Protein AF-A0AAD1ZUG8-F1 (afdb_monomer)

InterPro domains:
  IPR039495 TATA box-binding protein-associated factor RNA polymerase I subunit A [PF14929] (33-164)

Solvent-accessible surface area (backbone atoms only — not comparable to full-atom values): 11072 Å² total; per-residue (Å²): 140,79,89,88,79,77,84,58,63,71,70,71,56,61,85,60,54,57,92,67,45,83,63,89,73,70,90,50,73,74,62,37,56,57,46,50,57,49,50,66,59,49,78,36,70,66,46,56,50,50,53,50,50,30,53,49,39,48,69,36,100,72,55,39,69,80,34,47,63,59,43,41,36,52,26,65,67,67,77,29,57,68,57,33,53,51,51,53,63,56,39,49,78,78,56,80,47,64,65,59,37,52,52,51,32,53,51,35,43,71,76,68,39,76,91,32,73,72,40,53,52,31,33,50,56,34,37,77,77,38,76,80,47,60,67,42,54,54,49,52,52,54,40,55,75,70,49,73,96,79,78,86,51,66,67,59,49,51,52,45,60,66,64,62,76,65,84,86,76,94,74,83,89,82,89,80,83,80,81,132

Radius of gyration: 20.42 Å; Cα contacts (8 Å, |Δi|>4): 116; chains: 1; bounding box: 47×56×51 Å

Mean predicted aligned error: 12.82 Å

Foldseek 3Di:
DDDPDDPDQLVLLPPQDCVLAVDDRDPDPVVVVVVVVVLVVLPDVVLVVLLVVLVCCCVDPPRDCVSLSVNLNSCSSNVNLVVSLVSLVVCCVVPNDLVSLVSNLSSCCRNVNLQDPVNLVSLVVSCVVVVPPVVSVVSNVVNVVVDDPDDDPVVVVVVCVVVVVDDDDDDDDDDDDDDD

Sequence (180 aa):
MTSSSEKIWPYKATGLPPWLLPLHLPTSRETYEGLMNKHRKFHNDYYKIALKHLRVSLQSIAPVIEAFDPLIQMLLLGDRVNEALDELEKSFKISDTVLQLRMKAALLEHFSGINNLKLCTCFEDILKKDPTCSNSLARLVVMHQRDKPAHHSEIVFIYWELMDGNPLQRSSDVSFSVSL

Structure (mmCIF, N/CA/C/O backbone):
data_AF-A0AAD1ZUG8-F1
#
_entry.id   AF-A0AAD1ZUG8-F1
#
loop_
_atom_site.group_PDB
_atom_site.id
_atom_site.type_symbol
_atom_site.label_atom_id
_atom_site.label_alt_id
_atom_site.label_comp_id
_atom_site.label_asym_id
_atom_site.label_entity_id
_atom_site.label_seq_id
_atom_site.pdbx_PDB_ins_code
_atom_site.Cartn_x
_atom_site.Cartn_y
_atom_site.Cartn_z
_atom_site.occupancy
_atom_site.B_iso_or_equiv
_atom_site.auth_seq_id
_atom_site.auth_comp_id
_atom_site.auth_asym_id
_atom_site.auth_atom_id
_atom_site.pdbx_PDB_model_num
ATOM 1 N N . MET A 1 1 ? 24.029 -28.699 1.853 1.00 32.84 1 MET A N 1
ATOM 2 C CA . MET A 1 1 ? 23.804 -27.270 2.162 1.00 32.84 1 MET A CA 1
ATOM 3 C C . MET A 1 1 ? 23.714 -26.521 0.841 1.00 32.84 1 MET A C 1
ATOM 5 O O . MET A 1 1 ? 24.736 -26.149 0.286 1.00 32.84 1 MET A O 1
ATOM 9 N N . THR A 1 2 ? 22.518 -26.415 0.264 1.00 33.06 2 THR A N 1
ATOM 10 C CA . THR A 1 2 ? 22.293 -25.709 -1.006 1.00 33.06 2 THR A CA 1
ATOM 11 C C . THR A 1 2 ? 21.799 -24.301 -0.710 1.00 33.06 2 THR A C 1
ATOM 13 O O . THR A 1 2 ? 20.764 -24.126 -0.069 1.00 33.06 2 THR A O 1
ATOM 16 N N . SER A 1 3 ? 22.588 -23.324 -1.155 1.00 39.06 3 SER A N 1
ATOM 17 C CA . SER A 1 3 ? 22.304 -21.891 -1.134 1.00 39.06 3 SER A CA 1
ATOM 18 C C . SER A 1 3 ? 20.913 -21.606 -1.710 1.00 39.06 3 SER A C 1
ATOM 20 O O . SER A 1 3 ? 20.666 -21.849 -2.889 1.00 39.06 3 SER A O 1
ATOM 22 N N . SER A 1 4 ? 19.995 -21.150 -0.857 1.00 42.53 4 SER A N 1
ATOM 23 C CA . SER A 1 4 ? 18.615 -20.789 -1.205 1.00 42.53 4 SER A CA 1
ATOM 24 C C . SER A 1 4 ? 18.434 -19.288 -0.985 1.00 42.53 4 SER A C 1
ATOM 26 O O . SER A 1 4 ? 17.665 -18.845 -0.135 1.00 42.53 4 SER A O 1
ATOM 28 N N . SER A 1 5 ? 19.235 -18.490 -1.682 1.00 48.06 5 SER A N 1
ATOM 29 C CA . SER A 1 5 ? 19.136 -17.033 -1.661 1.00 48.06 5 SER A CA 1
ATOM 30 C C . SER A 1 5 ? 18.642 -16.539 -3.015 1.00 48.06 5 SER A C 1
ATOM 32 O O . SER A 1 5 ? 19.220 -16.875 -4.041 1.00 48.06 5 SER A O 1
ATOM 34 N N . GLU A 1 6 ? 17.594 -15.714 -2.954 1.00 48.09 6 GLU A N 1
ATOM 35 C CA . GLU A 1 6 ? 16.976 -14.939 -4.040 1.00 48.09 6 GLU A CA 1
ATOM 36 C C . GLU A 1 6 ? 15.902 -15.647 -4.877 1.00 48.09 6 GLU A C 1
ATOM 38 O O . GLU A 1 6 ? 16.074 -16.015 -6.036 1.00 48.09 6 GLU A O 1
ATOM 43 N N . LYS A 1 7 ? 14.690 -15.715 -4.307 1.00 44.22 7 LYS A N 1
ATOM 44 C CA . LYS A 1 7 ? 13.471 -15.721 -5.124 1.00 44.22 7 LYS A CA 1
ATOM 45 C C . LYS A 1 7 ? 13.383 -14.387 -5.870 1.00 44.22 7 LYS A C 1
ATOM 47 O O . LYS A 1 7 ? 13.223 -13.334 -5.250 1.00 44.22 7 LYS A O 1
ATOM 52 N N . ILE A 1 8 ? 13.525 -14.473 -7.188 1.00 56.59 8 ILE A N 1
ATOM 53 C CA . ILE A 1 8 ? 13.518 -13.364 -8.140 1.00 56.59 8 ILE A CA 1
ATOM 54 C C . ILE A 1 8 ? 12.093 -12.784 -8.247 1.00 56.59 8 ILE A C 1
ATOM 56 O O . ILE A 1 8 ? 11.093 -13.503 -8.220 1.00 56.59 8 ILE A O 1
ATOM 60 N N . TRP A 1 9 ? 12.042 -11.459 -8.324 1.00 53.69 9 TRP A N 1
ATOM 61 C CA . TRP A 1 9 ? 10.913 -10.536 -8.191 1.00 53.69 9 TRP A CA 1
ATOM 62 C C . TRP A 1 9 ? 9.504 -10.943 -8.675 1.00 53.69 9 TRP A C 1
ATOM 64 O O . TRP A 1 9 ? 8.566 -10.674 -7.922 1.00 53.69 9 TRP A O 1
ATOM 74 N N . PRO A 1 10 ? 9.250 -11.641 -9.803 1.00 57.06 10 PRO A N 1
ATOM 75 C CA . PRO A 1 10 ? 7.867 -11.979 -10.134 1.00 57.06 10 PRO A CA 1
ATOM 76 C C . PRO A 1 10 ? 7.275 -12.965 -9.123 1.00 57.06 10 PRO A C 1
ATOM 78 O O . PRO A 1 10 ? 6.089 -12.888 -8.831 1.00 57.06 10 PRO A O 1
ATOM 81 N N . TYR A 1 11 ? 8.100 -13.817 -8.503 1.00 57.06 11 TYR A N 1
ATOM 82 C CA . TYR A 1 11 ? 7.649 -14.758 -7.471 1.00 57.06 11 TYR A CA 1
ATOM 83 C C . TYR A 1 11 ? 7.271 -14.072 -6.154 1.00 57.06 11 TYR A C 1
ATOM 85 O O . TYR A 1 11 ? 6.536 -14.632 -5.343 1.00 57.06 11 TYR A O 1
ATOM 93 N N . LYS A 1 12 ? 7.808 -12.872 -5.903 1.00 63.97 12 LYS A N 1
ATOM 94 C CA . LYS A 1 12 ? 7.444 -12.095 -4.719 1.00 63.97 12 LYS A CA 1
ATOM 95 C C . LYS A 1 12 ? 6.190 -11.260 -4.945 1.00 63.97 12 LYS A C 1
ATOM 97 O O . LYS A 1 12 ? 5.512 -10.990 -3.974 1.00 63.97 12 LYS A O 1
ATOM 102 N N . ALA A 1 13 ? 5.861 -10.873 -6.177 1.00 64.56 13 ALA A N 1
ATOM 103 C CA . ALA A 1 13 ? 4.647 -10.107 -6.473 1.00 64.56 13 ALA A CA 1
ATOM 104 C C . ALA A 1 13 ? 3.413 -10.995 -6.748 1.00 64.56 13 ALA A C 1
ATOM 106 O O . ALA A 1 13 ? 2.279 -10.535 -6.614 1.00 64.56 13 ALA A O 1
ATOM 107 N N . THR A 1 14 ? 3.599 -12.276 -7.099 1.00 67.19 14 THR A N 1
ATOM 108 C CA . THR A 1 14 ? 2.493 -13.243 -7.245 1.00 67.19 14 THR A CA 1
ATOM 109 C C . THR A 1 14 ? 1.720 -13.393 -5.939 1.00 67.19 14 THR A C 1
ATOM 111 O O . THR A 1 14 ? 2.313 -13.771 -4.933 1.00 67.19 14 THR A O 1
ATOM 114 N N . GLY A 1 15 ? 0.406 -13.148 -5.968 1.00 74.12 15 GLY A N 1
ATOM 115 C CA . GLY A 1 15 ? -0.477 -13.235 -4.797 1.00 74.12 15 GLY A CA 1
ATOM 116 C C . GLY A 1 15 ? -0.941 -11.882 -4.253 1.00 74.12 15 GLY A C 1
ATOM 117 O O . GLY A 1 15 ? -1.864 -11.856 -3.442 1.00 74.12 15 GLY A O 1
ATOM 118 N N . LEU A 1 16 ? -0.380 -10.769 -4.743 1.00 83.12 16 LEU A N 1
ATOM 119 C CA . LEU A 1 16 ? -0.954 -9.449 -4.486 1.00 83.12 16 LEU A CA 1
ATOM 120 C C . LEU A 1 16 ? -2.367 -9.353 -5.081 1.00 83.12 16 LEU A C 1
ATOM 122 O O . LEU A 1 16 ? -2.627 -9.905 -6.156 1.00 83.12 16 LEU A O 1
ATOM 126 N N . PRO A 1 17 ? -3.291 -8.652 -4.408 1.00 83.81 17 PRO A N 1
ATOM 127 C CA . PRO A 1 17 ? -4.655 -8.552 -4.887 1.00 83.81 17 PRO A CA 1
ATOM 128 C C . PRO A 1 17 ? -4.730 -7.730 -6.190 1.00 83.81 17 PRO A C 1
ATOM 130 O O . PRO A 1 17 ? -4.020 -6.729 -6.322 1.00 83.81 17 PRO A O 1
ATOM 133 N N . PRO A 1 18 ? -5.632 -8.077 -7.132 1.00 82.56 18 PRO A N 1
ATOM 134 C CA . PRO A 1 18 ? -5.710 -7.413 -8.439 1.00 82.56 18 PRO A CA 1
ATOM 135 C C . PRO A 1 18 ? -5.999 -5.909 -8.382 1.00 82.56 18 PRO A C 1
ATOM 137 O O . PRO A 1 18 ? -5.618 -5.176 -9.287 1.00 82.56 18 PRO A O 1
ATOM 140 N N . TRP A 1 19 ? -6.659 -5.436 -7.321 1.00 85.44 19 TRP A N 1
ATOM 141 C CA . TRP A 1 19 ? -6.922 -4.008 -7.124 1.00 85.44 19 TRP A CA 1
ATOM 142 C C . TRP A 1 19 ? -5.660 -3.213 -6.750 1.00 85.44 19 TRP A C 1
ATOM 144 O O . TRP A 1 19 ? -5.616 -2.008 -6.971 1.00 85.44 19 TRP A O 1
ATOM 154 N N . LEU A 1 20 ? -4.633 -3.874 -6.202 1.00 86.88 20 LEU A N 1
ATOM 155 C CA . LEU A 1 20 ? -3.361 -3.251 -5.831 1.00 86.88 20 LEU A CA 1
ATOM 156 C C . LEU A 1 20 ? -2.351 -3.318 -6.974 1.00 86.88 20 LEU A C 1
ATOM 158 O O . LEU A 1 20 ? -1.649 -2.346 -7.233 1.00 86.88 20 LEU A O 1
ATOM 162 N N . LEU A 1 21 ? -2.285 -4.455 -7.664 1.00 84.00 21 LEU A N 1
ATOM 163 C CA . LEU A 1 21 ? -1.425 -4.641 -8.824 1.00 84.00 21 LEU A CA 1
ATOM 164 C C . LEU A 1 21 ? -2.233 -5.346 -9.925 1.00 84.00 21 LEU A C 1
ATOM 166 O O . LEU A 1 21 ? -2.337 -6.574 -9.904 1.00 84.00 21 LEU A O 1
ATOM 170 N N . PRO A 1 22 ? -2.811 -4.602 -10.888 1.00 70.81 22 PRO A N 1
ATOM 171 C CA . PRO A 1 22 ? -3.715 -5.142 -11.907 1.00 70.81 22 PRO A CA 1
ATOM 172 C C . PRO A 1 22 ? -2.948 -5.854 -13.033 1.00 70.81 22 PRO A C 1
ATOM 174 O O . PRO A 1 22 ? -3.129 -5.579 -14.217 1.00 70.81 22 PRO A O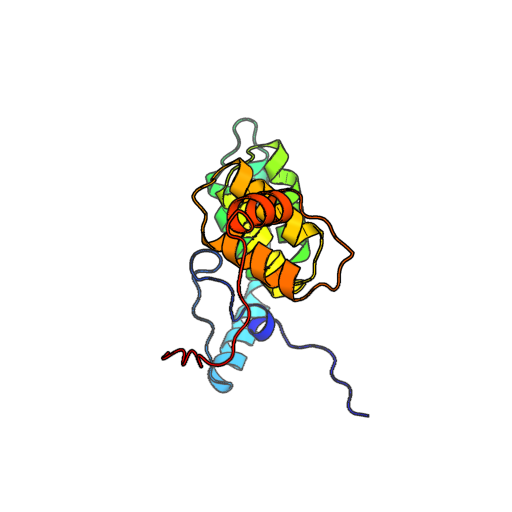 1
ATOM 177 N N . LEU A 1 23 ? -2.039 -6.758 -12.671 1.00 70.06 23 LEU A N 1
ATOM 178 C CA . LEU A 1 23 ? -1.224 -7.523 -13.602 1.00 70.06 23 LEU A CA 1
ATOM 179 C C . LEU A 1 23 ? -1.340 -9.008 -13.292 1.00 70.06 23 LEU A C 1
ATOM 181 O O . LEU A 1 23 ? -0.966 -9.479 -12.219 1.00 70.06 23 LEU A O 1
ATOM 185 N N . HIS A 1 24 ? -1.807 -9.764 -14.282 1.00 64.31 24 HIS A N 1
ATOM 186 C CA . HIS A 1 24 ? -1.741 -11.216 -14.246 1.00 64.31 24 HIS A CA 1
ATOM 187 C C . HIS A 1 24 ? -0.307 -11.651 -14.542 1.00 64.31 24 HIS A C 1
ATOM 189 O O . HIS A 1 24 ? 0.137 -11.668 -15.691 1.00 64.31 24 HIS A O 1
ATOM 195 N N . LEU A 1 25 ? 0.436 -11.971 -13.484 1.00 63.72 25 LEU A N 1
ATOM 196 C CA . LEU A 1 25 ? 1.781 -12.511 -13.623 1.00 63.72 25 LEU A CA 1
ATOM 197 C C . LEU A 1 25 ? 1.697 -13.943 -14.188 1.00 63.72 25 LEU A C 1
ATOM 199 O O . LEU A 1 25 ? 0.932 -14.760 -13.669 1.00 63.72 25 LEU A O 1
ATOM 203 N N . PRO A 1 26 ? 2.447 -14.263 -15.258 1.00 60.62 26 PRO A N 1
ATOM 204 C CA . PRO A 1 26 ? 2.391 -15.570 -15.896 1.00 60.62 26 PRO A CA 1
ATOM 205 C C . PRO A 1 26 ? 2.872 -16.680 -14.956 1.00 60.62 26 PRO A C 1
ATOM 207 O O . PRO A 1 26 ? 3.920 -16.569 -14.324 1.00 60.62 26 PRO A O 1
ATOM 210 N N . THR A 1 27 ? 2.119 -17.779 -14.911 1.00 59.00 27 THR A N 1
ATOM 211 C CA . THR A 1 27 ? 2.392 -18.941 -14.046 1.00 59.00 27 THR A CA 1
ATOM 212 C C . THR A 1 27 ? 3.423 -19.911 -14.651 1.00 59.00 27 THR A C 1
ATOM 214 O O . THR A 1 27 ? 4.029 -20.700 -13.933 1.00 59.00 27 THR A O 1
ATOM 217 N N . SER A 1 28 ? 3.655 -19.861 -15.970 1.00 64.31 28 SER A N 1
ATOM 218 C CA . SER A 1 28 ? 4.577 -20.756 -16.691 1.00 64.31 28 SER A CA 1
ATOM 219 C C . SER A 1 28 ? 6.013 -20.214 -16.766 1.00 64.31 28 SER A C 1
ATOM 221 O O . SER A 1 28 ? 6.215 -19.037 -17.076 1.00 64.31 28 SER A O 1
ATOM 223 N N . ARG A 1 29 ? 7.011 -21.095 -16.618 1.00 58.53 29 ARG A N 1
ATOM 224 C CA . ARG A 1 29 ? 8.451 -20.763 -16.582 1.00 58.53 29 ARG A CA 1
ATOM 225 C C . ARG A 1 29 ? 9.022 -20.134 -17.868 1.00 58.53 29 ARG A C 1
ATOM 227 O O . ARG A 1 29 ? 9.898 -19.285 -17.781 1.00 58.53 29 ARG A O 1
ATOM 234 N N . GLU A 1 30 ? 8.535 -20.502 -19.048 1.00 57.91 30 GLU A N 1
ATOM 235 C CA . GLU A 1 30 ? 9.056 -19.978 -20.328 1.00 57.91 30 GLU A CA 1
ATOM 236 C C . GLU A 1 30 ? 8.579 -18.537 -20.594 1.00 57.91 30 GLU A C 1
ATOM 238 O O . GLU A 1 30 ? 9.363 -1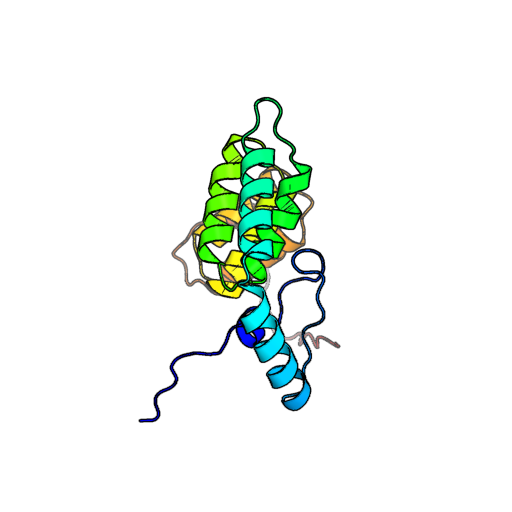7.654 -20.942 1.00 57.91 30 GLU A O 1
ATOM 243 N N . THR A 1 31 ? 7.310 -18.244 -20.296 1.00 61.25 31 THR A N 1
ATOM 244 C CA . THR A 1 31 ? 6.748 -16.879 -20.310 1.00 61.25 31 THR A CA 1
ATOM 245 C C . THR A 1 31 ? 7.408 -15.970 -19.260 1.00 61.25 31 THR A C 1
ATOM 247 O O . THR A 1 31 ? 7.477 -14.749 -19.430 1.00 61.25 31 THR A O 1
ATOM 250 N N . TYR A 1 32 ? 7.942 -16.560 -18.188 1.00 61.41 32 TYR A N 1
ATOM 251 C CA . TYR A 1 32 ? 8.618 -15.860 -17.099 1.00 61.41 32 TYR A CA 1
ATOM 252 C C . TYR A 1 32 ? 9.981 -15.283 -17.507 1.00 61.41 32 TYR A C 1
ATOM 254 O O . TYR A 1 32 ? 10.262 -14.139 -17.165 1.00 61.41 32 TYR A O 1
ATOM 262 N N . GLU A 1 33 ? 10.815 -15.989 -18.280 1.00 59.78 33 GLU A N 1
ATOM 263 C CA . GLU A 1 33 ? 12.096 -15.430 -18.757 1.00 59.78 33 GLU A CA 1
ATOM 264 C C . GLU A 1 33 ? 11.882 -14.223 -19.686 1.00 59.78 33 GLU A C 1
ATOM 266 O O . GLU A 1 33 ? 12.583 -13.210 -19.587 1.00 59.78 33 GLU A O 1
ATOM 271 N N . GLY A 1 34 ? 10.839 -14.273 -20.523 1.00 65.00 34 GLY A N 1
ATOM 272 C CA . GLY A 1 34 ? 10.397 -13.140 -21.338 1.00 65.00 34 GLY A CA 1
ATOM 273 C C . GLY A 1 34 ? 9.906 -11.953 -20.500 1.00 65.00 34 GLY A C 1
ATOM 274 O O . GLY A 1 34 ? 10.239 -10.804 -20.804 1.00 65.00 34 GLY A O 1
ATOM 275 N N . LEU A 1 35 ? 9.164 -12.213 -19.417 1.00 64.19 35 LEU A N 1
ATOM 276 C CA . LEU A 1 35 ? 8.747 -11.192 -18.452 1.00 64.19 35 LEU A CA 1
ATOM 277 C C . LEU A 1 35 ? 9.949 -10.602 -17.706 1.00 64.19 35 LEU A C 1
ATOM 279 O O . LEU A 1 35 ? 10.028 -9.389 -17.568 1.00 64.19 35 LEU A O 1
ATOM 283 N N . MET A 1 36 ? 10.912 -11.422 -17.289 1.00 60.22 36 MET A N 1
ATOM 284 C CA . MET A 1 36 ? 12.134 -10.984 -16.612 1.00 60.22 36 MET A CA 1
ATOM 285 C C . MET A 1 36 ? 13.007 -10.103 -17.506 1.00 60.22 36 MET A C 1
ATOM 287 O O . MET A 1 36 ? 13.518 -9.080 -17.052 1.00 60.22 36 MET A O 1
ATOM 291 N N . ASN A 1 37 ? 13.128 -10.437 -18.793 1.00 62.47 37 ASN A N 1
ATOM 292 C CA . ASN A 1 37 ? 13.803 -9.579 -19.766 1.00 62.47 37 ASN A CA 1
ATOM 293 C C . ASN A 1 37 ? 13.057 -8.252 -19.985 1.00 62.47 37 ASN A C 1
ATOM 295 O O . ASN A 1 37 ? 13.697 -7.208 -20.129 1.00 62.47 37 ASN A O 1
ATOM 299 N N . LYS A 1 38 ? 11.717 -8.256 -19.971 1.00 65.25 38 LYS A N 1
ATOM 300 C CA . LYS A 1 38 ? 10.903 -7.026 -19.994 1.00 65.25 38 LYS A CA 1
ATOM 301 C C . LYS A 1 38 ? 11.034 -6.224 -18.694 1.00 65.25 38 LYS A C 1
ATOM 303 O O . LYS A 1 38 ? 11.171 -5.010 -18.763 1.00 65.25 38 LYS A O 1
ATOM 308 N N . HIS A 1 39 ? 11.088 -6.884 -17.540 1.00 64.12 39 HIS A N 1
ATOM 309 C CA . HIS A 1 39 ? 11.302 -6.278 -16.227 1.00 64.12 39 HIS A CA 1
ATOM 310 C C . HIS A 1 39 ? 12.688 -5.625 -16.128 1.00 64.12 39 HIS A C 1
ATOM 312 O O . HIS A 1 39 ? 12.827 -4.492 -15.684 1.00 64.12 39 HIS A O 1
ATOM 318 N N . ARG A 1 40 ? 13.734 -6.270 -16.652 1.00 62.84 40 ARG A N 1
ATOM 319 C CA . ARG A 1 40 ? 15.074 -5.668 -16.732 1.00 62.84 40 ARG A CA 1
ATOM 320 C C . ARG A 1 40 ? 15.086 -4.394 -17.584 1.00 62.84 40 ARG A C 1
ATOM 322 O O . ARG A 1 40 ? 15.786 -3.445 -17.251 1.00 62.84 40 ARG A O 1
ATOM 329 N N . LYS A 1 41 ? 14.276 -4.356 -18.648 1.00 65.31 41 LYS A N 1
ATOM 330 C CA . LYS A 1 41 ? 14.033 -3.157 -19.473 1.00 65.31 41 LYS A CA 1
ATOM 331 C C . LYS A 1 41 ? 13.088 -2.145 -18.817 1.00 65.31 41 LYS A C 1
ATOM 333 O O . LYS A 1 41 ? 13.033 -1.007 -19.280 1.00 65.31 41 LYS A O 1
ATOM 338 N N . PHE A 1 42 ? 12.351 -2.538 -17.778 1.00 67.75 42 PHE A N 1
ATOM 339 C CA . PHE A 1 42 ? 11.415 -1.679 -17.053 1.00 67.75 42 PHE A CA 1
ATOM 340 C C . PHE A 1 42 ? 12.161 -0.596 -16.275 1.00 67.75 42 PHE A C 1
ATOM 342 O O . PHE A 1 42 ? 11.709 0.535 -16.242 1.00 67.75 42 PHE A O 1
ATOM 349 N N . HIS A 1 43 ? 13.371 -0.871 -15.781 1.00 72.75 43 HIS A N 1
ATOM 350 C CA . HIS A 1 43 ? 14.249 0.117 -15.135 1.00 72.75 43 HIS A CA 1
ATOM 351 C C . HIS A 1 43 ? 14.940 1.101 -16.099 1.00 72.75 43 HIS A C 1
ATOM 353 O O . HIS A 1 43 ? 16.078 1.520 -15.873 1.00 72.75 43 HIS A O 1
ATOM 359 N N . ASN A 1 44 ? 14.269 1.470 -17.185 1.00 81.88 44 ASN A N 1
ATOM 360 C CA . ASN A 1 44 ? 14.763 2.463 -18.129 1.00 81.88 44 ASN A CA 1
ATOM 361 C C . ASN A 1 44 ? 14.555 3.898 -17.607 1.00 81.88 44 ASN A C 1
ATOM 363 O O . ASN A 1 44 ? 14.009 4.131 -16.524 1.00 81.88 44 ASN A O 1
ATOM 367 N N . ASP A 1 45 ? 15.002 4.881 -18.385 1.00 87.31 45 ASP A N 1
ATOM 368 C CA . ASP A 1 45 ? 14.881 6.283 -17.989 1.00 87.31 45 ASP A CA 1
ATOM 369 C C . ASP A 1 45 ? 13.427 6.769 -17.963 1.00 87.31 45 ASP A C 1
ATOM 371 O O . ASP A 1 45 ? 13.091 7.582 -17.106 1.00 87.31 45 ASP A O 1
ATOM 375 N N . TYR A 1 46 ? 12.530 6.205 -18.782 1.00 86.38 46 TYR A N 1
ATOM 376 C CA . TYR A 1 46 ? 11.097 6.519 -18.723 1.00 86.38 46 TYR A CA 1
ATOM 377 C C . TYR A 1 46 ? 10.475 6.130 -17.381 1.00 86.38 46 TYR A C 1
ATOM 379 O O . TYR A 1 46 ? 9.720 6.913 -16.815 1.00 86.38 46 TYR A O 1
ATOM 387 N N . TYR A 1 47 ? 10.834 4.971 -16.826 1.00 89.19 47 TYR A N 1
ATOM 388 C CA . TYR A 1 47 ? 10.391 4.562 -15.491 1.00 89.19 47 TYR A CA 1
ATOM 389 C C . TYR A 1 47 ? 10.852 5.540 -14.407 1.00 89.19 47 TYR A C 1
ATOM 391 O O . TYR A 1 47 ? 10.058 5.971 -13.570 1.00 89.19 47 TYR A O 1
ATOM 399 N N . LYS A 1 48 ? 12.127 5.947 -14.443 1.00 90.88 48 LYS A N 1
ATOM 400 C CA . LYS A 1 48 ? 12.670 6.922 -13.484 1.00 90.88 48 LYS A CA 1
ATOM 401 C C . LYS A 1 48 ? 11.971 8.278 -13.610 1.00 90.88 48 LYS A C 1
ATOM 403 O O . LYS A 1 48 ? 11.654 8.900 -12.598 1.00 90.88 48 LYS A O 1
ATOM 408 N N . ILE A 1 49 ? 11.720 8.721 -14.843 1.00 92.56 49 ILE A N 1
ATOM 409 C CA . ILE A 1 49 ? 11.010 9.965 -15.150 1.00 92.56 49 ILE A CA 1
ATOM 410 C C . ILE A 1 49 ? 9.569 9.895 -14.632 1.00 92.56 49 ILE A C 1
ATOM 412 O O . ILE A 1 49 ? 9.134 10.813 -13.941 1.00 92.56 49 ILE A O 1
ATOM 416 N N . ALA A 1 50 ? 8.854 8.797 -14.876 1.00 92.62 50 ALA A N 1
ATOM 417 C CA . ALA A 1 50 ? 7.492 8.604 -14.389 1.00 92.62 50 ALA A CA 1
ATOM 418 C C . ALA A 1 50 ? 7.420 8.623 -12.853 1.00 92.62 50 ALA A C 1
ATOM 420 O O . ALA A 1 50 ? 6.621 9.377 -12.302 1.00 92.62 50 ALA A O 1
ATOM 421 N N . LEU A 1 51 ? 8.309 7.905 -12.149 1.00 93.75 51 LEU A N 1
ATOM 422 C CA . LEU A 1 51 ? 8.389 7.981 -10.682 1.00 93.75 51 LEU A CA 1
ATOM 423 C C . LEU A 1 51 ? 8.622 9.413 -10.189 1.00 93.75 51 LEU A C 1
ATOM 425 O O . LEU A 1 51 ? 8.006 9.844 -9.215 1.00 93.75 51 LEU A O 1
ATOM 429 N N . LYS A 1 52 ? 9.514 10.157 -10.855 1.00 94.69 52 LYS A N 1
ATOM 430 C CA . LYS A 1 52 ? 9.794 11.556 -10.515 1.00 94.69 52 LYS A CA 1
ATOM 431 C C . LYS A 1 52 ? 8.545 12.420 -10.680 1.00 94.69 52 LYS A C 1
ATOM 433 O O . LYS A 1 52 ? 8.231 13.181 -9.771 1.00 94.69 52 LYS A O 1
ATOM 438 N N . HIS A 1 53 ? 7.841 12.303 -11.804 1.00 94.56 53 HIS A N 1
ATOM 439 C CA . HIS A 1 53 ? 6.632 13.087 -12.048 1.00 94.56 53 HIS A CA 1
ATOM 440 C C . HIS A 1 53 ? 5.528 12.763 -11.043 1.00 94.56 53 HIS A C 1
ATOM 442 O O . HIS A 1 53 ? 4.980 13.691 -10.462 1.00 94.56 53 HIS A O 1
ATOM 448 N N . LEU A 1 54 ? 5.273 11.484 -10.758 1.00 94.44 54 LEU A N 1
ATOM 449 C CA . LEU A 1 54 ? 4.257 11.070 -9.784 1.00 94.44 54 LEU A CA 1
ATOM 450 C C . LEU A 1 54 ? 4.546 11.618 -8.378 1.00 94.44 54 LEU A C 1
ATOM 452 O O . LEU A 1 54 ? 3.655 12.163 -7.731 1.00 94.44 54 LEU A O 1
ATOM 456 N N . ARG A 1 55 ? 5.806 11.558 -7.927 1.00 93.00 55 ARG A N 1
ATOM 457 C CA . ARG A 1 55 ? 6.219 12.146 -6.640 1.00 93.00 55 ARG A CA 1
ATOM 458 C C . ARG A 1 55 ? 6.027 13.661 -6.607 1.00 93.00 55 ARG A C 1
ATOM 460 O O . ARG A 1 55 ? 5.503 14.182 -5.628 1.00 93.00 55 ARG A O 1
ATOM 467 N N . VAL A 1 56 ? 6.421 14.363 -7.671 1.00 92.25 56 VAL A N 1
ATOM 468 C CA . VAL A 1 56 ? 6.236 15.821 -7.775 1.00 92.25 56 VAL A CA 1
ATOM 469 C C . VAL A 1 56 ? 4.750 16.188 -7.762 1.00 92.25 56 VAL A C 1
ATOM 471 O O . VAL A 1 56 ? 4.382 17.149 -7.096 1.00 92.25 56 VAL A O 1
ATOM 474 N N . SER A 1 57 ? 3.897 15.412 -8.432 1.00 91.25 57 SER A N 1
ATOM 475 C CA . SER A 1 57 ? 2.442 15.608 -8.434 1.00 91.25 57 SER A CA 1
ATOM 476 C C . SER A 1 57 ? 1.799 15.395 -7.060 1.00 91.25 57 SER A C 1
ATOM 478 O O . SER A 1 57 ? 0.835 16.075 -6.729 1.00 91.25 57 SER A O 1
ATOM 480 N N . LEU A 1 58 ? 2.327 14.491 -6.233 1.00 87.94 58 LEU A N 1
ATOM 481 C CA . LEU A 1 58 ? 1.847 14.313 -4.856 1.00 87.94 58 LEU A CA 1
ATOM 482 C C . LEU A 1 58 ? 2.319 15.424 -3.912 1.00 87.94 58 LEU A C 1
ATOM 484 O O . LEU A 1 58 ? 1.658 15.712 -2.921 1.00 87.94 58 LEU A O 1
ATOM 488 N N . GLN A 1 59 ? 3.470 16.031 -4.200 1.00 85.81 59 GLN A N 1
ATOM 489 C CA . GLN A 1 59 ? 4.102 17.053 -3.360 1.00 85.81 59 GLN A CA 1
ATOM 490 C C . GLN A 1 59 ? 3.823 18.488 -3.830 1.00 85.81 59 GLN A C 1
ATOM 492 O O . GLN A 1 59 ? 4.365 19.437 -3.261 1.00 85.81 59 GLN A O 1
ATOM 497 N N . SER A 1 60 ? 3.017 18.674 -4.876 1.00 86.88 60 SER A N 1
ATOM 498 C CA . SER A 1 60 ? 2.667 20.001 -5.375 1.00 86.88 60 SER A CA 1
ATOM 499 C C . SER A 1 60 ? 1.804 20.781 -4.383 1.00 86.88 60 SER A C 1
ATOM 501 O O . SER A 1 60 ? 1.156 20.214 -3.509 1.00 86.88 60 SER A O 1
ATOM 503 N N . ILE A 1 61 ? 1.764 22.109 -4.557 1.00 82.88 61 ILE A N 1
ATOM 504 C CA . ILE A 1 61 ? 0.983 23.040 -3.717 1.00 82.88 61 ILE A CA 1
ATOM 505 C C . ILE A 1 61 ? -0.494 22.621 -3.627 1.00 82.88 61 ILE A C 1
ATOM 507 O O . ILE A 1 61 ? -1.102 22.734 -2.568 1.00 82.88 61 ILE A O 1
ATOM 511 N N . ALA A 1 62 ? -1.046 22.103 -4.726 1.00 84.25 62 ALA A N 1
ATOM 512 C CA . ALA A 1 62 ? -2.283 21.334 -4.733 1.00 84.25 62 ALA A CA 1
ATOM 513 C C . ALA A 1 62 ? -1.920 19.860 -4.994 1.00 84.25 62 ALA A C 1
ATOM 515 O O . ALA A 1 62 ? -1.599 19.533 -6.142 1.00 84.25 62 ALA A O 1
ATOM 516 N N . PRO A 1 63 ? -1.878 18.995 -3.964 1.00 82.31 63 PRO A N 1
ATOM 517 C CA . PRO A 1 63 ? -1.539 17.584 -4.129 1.00 82.31 63 PRO A CA 1
ATOM 518 C C . PRO A 1 63 ? -2.530 16.865 -5.045 1.00 82.31 63 PRO A C 1
ATOM 520 O O . PRO A 1 63 ? -3.738 16.911 -4.815 1.00 82.31 63 PRO A O 1
ATOM 523 N N . VAL A 1 64 ? -2.020 16.168 -6.058 1.00 87.88 64 VAL A N 1
ATOM 524 C CA . VAL A 1 64 ? -2.824 15.310 -6.939 1.00 87.88 64 VAL A CA 1
ATOM 525 C C . VAL A 1 64 ? -2.842 13.905 -6.348 1.00 87.88 64 VAL A C 1
ATOM 527 O O . VAL A 1 64 ? -1.924 13.116 -6.577 1.00 87.88 64 VAL A O 1
ATOM 530 N N . ILE A 1 65 ? -3.863 13.594 -5.550 1.00 84.75 65 ILE A N 1
ATOM 531 C CA . ILE A 1 65 ? -3.967 12.317 -4.823 1.00 84.75 65 ILE A CA 1
ATOM 532 C C . ILE A 1 65 ? -4.093 11.130 -5.788 1.00 84.75 65 ILE A C 1
ATOM 534 O O . ILE A 1 65 ? -3.621 10.038 -5.490 1.00 84.75 65 ILE A O 1
ATOM 538 N N . GLU A 1 66 ? -4.626 11.345 -6.988 1.00 88.12 66 GLU A N 1
ATOM 539 C CA . GLU A 1 66 ? -4.747 10.347 -8.054 1.00 88.12 66 GLU A CA 1
ATOM 540 C C . GLU A 1 66 ? -3.386 9.841 -8.558 1.00 88.12 66 GLU A C 1
ATOM 542 O O . GLU A 1 66 ? -3.305 8.765 -9.146 1.00 88.12 66 GLU A O 1
ATOM 547 N N . ALA A 1 67 ? -2.295 10.579 -8.312 1.00 90.75 67 ALA A N 1
ATOM 548 C CA . ALA A 1 67 ? -0.940 10.120 -8.617 1.00 90.75 67 ALA A CA 1
ATOM 549 C C . ALA A 1 67 ? -0.434 9.051 -7.629 1.00 90.75 67 ALA A C 1
ATOM 551 O O . ALA A 1 67 ? 0.608 8.437 -7.872 1.00 90.75 67 ALA A O 1
ATOM 552 N N . PHE A 1 68 ? -1.160 8.806 -6.535 1.00 89.12 68 PHE A N 1
ATOM 553 C CA . PHE A 1 68 ? -0.749 7.894 -5.478 1.00 89.12 68 PHE A CA 1
ATOM 554 C C . PHE A 1 68 ? -0.786 6.428 -5.913 1.00 89.12 68 PHE A C 1
ATOM 556 O O . PHE A 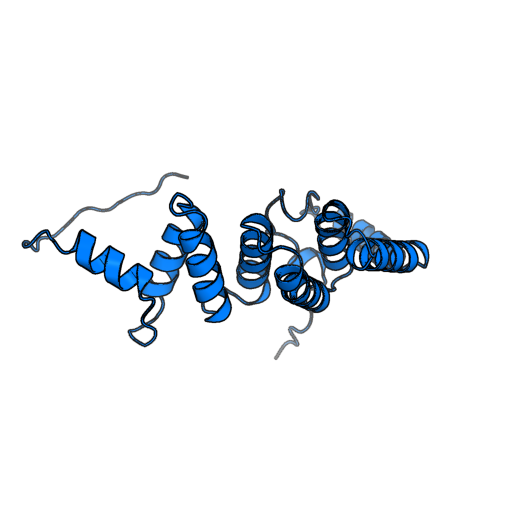1 68 ? 0.242 5.751 -5.863 1.00 89.12 68 PHE A O 1
ATOM 563 N N . ASP A 1 69 ? -1.931 5.946 -6.403 1.00 88.81 69 ASP A N 1
ATOM 564 C CA . ASP A 1 69 ? -2.068 4.542 -6.809 1.00 88.81 69 ASP A CA 1
ATOM 565 C C . ASP A 1 69 ? -1.068 4.166 -7.921 1.00 88.81 69 ASP A C 1
ATOM 567 O O . ASP A 1 69 ? -0.369 3.157 -7.770 1.00 88.81 69 ASP A O 1
ATOM 571 N N . PRO A 1 70 ? -0.884 4.981 -8.987 1.00 91.31 70 PRO A N 1
ATOM 572 C CA . PRO A 1 70 ? 0.137 4.719 -9.996 1.00 91.31 70 PRO A CA 1
ATOM 573 C C . PRO A 1 70 ? 1.561 4.732 -9.434 1.00 91.31 70 PRO A C 1
ATOM 575 O O . PRO A 1 70 ? 2.398 3.961 -9.902 1.00 91.31 70 PRO A O 1
ATOM 578 N N . LEU A 1 71 ? 1.866 5.572 -8.434 1.00 92.88 71 LEU A N 1
ATOM 579 C CA . LEU A 1 71 ? 3.186 5.591 -7.796 1.00 92.88 71 LEU A CA 1
ATOM 580 C C . LEU A 1 71 ? 3.462 4.275 -7.071 1.00 92.88 71 LEU A C 1
ATOM 582 O O . LEU A 1 71 ? 4.516 3.671 -7.282 1.00 92.88 71 LEU A O 1
ATOM 586 N N . ILE A 1 72 ? 2.516 3.814 -6.254 1.00 92.12 72 ILE A N 1
ATOM 587 C CA . ILE A 1 72 ? 2.644 2.543 -5.539 1.00 92.12 72 ILE A CA 1
ATOM 588 C C . ILE A 1 72 ? 2.765 1.390 -6.539 1.00 92.12 72 ILE A C 1
ATOM 590 O O . ILE A 1 72 ? 3.706 0.606 -6.445 1.00 92.12 72 ILE A O 1
ATOM 594 N N . GLN A 1 73 ? 1.906 1.333 -7.559 1.00 89.69 73 GLN A N 1
ATOM 595 C CA . GLN A 1 73 ? 1.967 0.307 -8.607 1.00 89.69 73 GLN A CA 1
ATOM 596 C C . GLN A 1 73 ? 3.305 0.297 -9.353 1.00 89.69 73 GLN A C 1
ATOM 598 O O . GLN A 1 73 ? 3.874 -0.766 -9.583 1.00 89.69 73 GLN A O 1
ATOM 603 N N . MET A 1 74 ? 3.845 1.467 -9.698 1.00 89.50 74 MET A N 1
ATOM 604 C CA . MET A 1 74 ? 5.155 1.600 -10.338 1.00 89.50 74 MET A CA 1
ATOM 605 C C . MET A 1 74 ? 6.289 1.068 -9.452 1.00 89.50 74 MET A C 1
ATOM 607 O O . MET A 1 74 ? 7.156 0.335 -9.930 1.00 89.50 74 MET A O 1
ATOM 611 N N . LEU A 1 75 ? 6.290 1.401 -8.160 1.00 90.88 75 LEU A N 1
ATOM 612 C CA . LEU A 1 75 ? 7.291 0.907 -7.208 1.00 90.88 75 LEU A CA 1
ATOM 613 C C . LEU A 1 75 ? 7.184 -0.616 -7.031 1.00 90.88 75 LEU A C 1
ATOM 615 O O . LEU A 1 75 ? 8.200 -1.315 -7.047 1.00 90.88 75 LEU A O 1
ATOM 619 N N . LEU A 1 76 ? 5.953 -1.131 -6.967 1.00 87.75 76 LEU A N 1
ATOM 620 C CA . LEU A 1 76 ? 5.626 -2.559 -6.969 1.00 87.75 76 LEU A CA 1
ATOM 621 C C . LEU A 1 76 ? 5.811 -3.242 -8.320 1.00 87.75 76 LEU A C 1
ATOM 623 O O . LEU A 1 76 ? 5.618 -4.449 -8.403 1.00 87.75 76 LEU A O 1
ATOM 627 N N . LEU A 1 77 ? 6.186 -2.522 -9.372 1.00 82.81 77 LEU A N 1
ATOM 628 C CA . LEU A 1 77 ? 6.636 -3.111 -10.628 1.00 82.81 77 LEU A CA 1
ATOM 629 C C . LEU A 1 77 ? 8.156 -3.178 -10.718 1.00 82.81 77 LEU A C 1
ATOM 631 O O . LEU A 1 77 ? 8.658 -4.033 -11.436 1.00 82.81 77 LEU A O 1
ATOM 635 N N . GLY A 1 78 ? 8.877 -2.331 -9.979 1.00 82.62 78 GLY A N 1
ATOM 636 C CA . GLY A 1 78 ? 10.339 -2.235 -9.996 1.00 82.62 78 GLY A CA 1
ATOM 637 C C . GLY A 1 78 ? 11.073 -2.864 -8.803 1.00 82.62 78 GLY A C 1
ATOM 638 O O . GLY A 1 78 ? 12.188 -2.449 -8.505 1.00 82.62 78 GLY A O 1
ATOM 639 N N . ASP A 1 79 ? 10.464 -3.798 -8.081 1.00 82.12 79 ASP A N 1
ATOM 640 C CA . ASP A 1 79 ? 10.996 -4.438 -6.858 1.00 82.12 79 ASP A CA 1
ATOM 641 C C . ASP A 1 79 ? 11.349 -3.449 -5.740 1.00 82.12 79 ASP A C 1
ATOM 643 O O . ASP A 1 79 ? 12.288 -3.638 -4.971 1.00 82.12 79 ASP A O 1
ATOM 647 N N . ARG A 1 80 ? 10.590 -2.349 -5.641 1.00 87.31 80 ARG A N 1
ATOM 648 C CA . ARG A 1 80 ? 10.817 -1.275 -4.662 1.00 87.31 80 ARG A CA 1
ATOM 649 C C . ARG A 1 80 ? 9.769 -1.279 -3.556 1.00 87.31 80 ARG A C 1
ATOM 651 O O . ARG A 1 80 ? 9.212 -0.239 -3.220 1.00 87.31 80 ARG A O 1
ATOM 658 N N . VAL A 1 81 ? 9.505 -2.448 -2.973 1.00 88.56 81 VAL A N 1
ATOM 659 C CA . VAL A 1 81 ? 8.477 -2.626 -1.926 1.00 88.56 81 VAL A CA 1
ATOM 660 C C . VAL A 1 81 ? 8.726 -1.720 -0.718 1.00 88.56 81 VAL A C 1
ATOM 662 O O . VAL A 1 81 ? 7.794 -1.100 -0.218 1.00 88.56 81 VAL A O 1
ATOM 665 N N . ASN A 1 82 ? 9.980 -1.592 -0.277 1.00 89.62 82 ASN A N 1
ATOM 666 C CA . ASN A 1 82 ? 10.322 -0.719 0.849 1.00 89.62 82 ASN A CA 1
ATOM 667 C C . ASN A 1 82 ? 10.052 0.754 0.519 1.00 89.62 82 ASN A C 1
ATOM 669 O O . ASN A 1 82 ? 9.454 1.452 1.328 1.00 89.62 82 ASN A O 1
ATOM 673 N N . GLU A 1 83 ? 10.407 1.207 -0.691 1.00 92.69 83 GLU A N 1
ATOM 674 C CA . GLU A 1 83 ? 10.064 2.569 -1.119 1.00 92.69 83 GLU A CA 1
ATOM 675 C C . GLU A 1 83 ? 8.542 2.756 -1.192 1.00 92.69 83 GLU A C 1
ATOM 677 O O . GLU A 1 83 ? 8.055 3.812 -0.811 1.00 92.69 83 GLU A O 1
ATOM 682 N N . ALA A 1 84 ? 7.778 1.751 -1.637 1.00 92.75 84 ALA A N 1
ATOM 683 C CA . ALA A 1 84 ? 6.316 1.825 -1.662 1.00 92.75 84 ALA A CA 1
ATOM 684 C C . ALA A 1 84 ? 5.724 1.981 -0.251 1.00 92.75 84 ALA A C 1
ATOM 686 O O . ALA A 1 84 ? 4.845 2.815 -0.043 1.00 92.75 84 ALA A O 1
ATOM 687 N N . LEU A 1 85 ? 6.232 1.222 0.726 1.00 91.00 85 LEU A N 1
ATOM 688 C CA . LEU A 1 85 ? 5.839 1.354 2.132 1.00 91.00 85 LEU A CA 1
ATOM 689 C C . LEU A 1 85 ? 6.219 2.726 2.707 1.00 91.00 85 LEU A C 1
ATOM 691 O O . LEU A 1 85 ? 5.422 3.319 3.430 1.00 91.00 85 LEU A O 1
ATOM 695 N N . ASP A 1 86 ? 7.388 3.259 2.353 1.00 90.69 86 ASP A N 1
ATOM 696 C CA . ASP A 1 86 ? 7.813 4.594 2.782 1.00 90.69 86 ASP A CA 1
ATOM 697 C C . ASP A 1 86 ? 6.943 5.708 2.174 1.00 90.69 86 ASP A C 1
ATOM 699 O O . ASP A 1 86 ? 6.653 6.695 2.850 1.00 90.69 86 ASP A O 1
ATOM 703 N N . GLU A 1 87 ? 6.528 5.586 0.907 1.00 90.69 87 GLU A N 1
ATOM 704 C CA . GLU A 1 87 ? 5.606 6.546 0.281 1.00 90.69 87 GLU A CA 1
ATOM 705 C C . GLU A 1 87 ? 4.204 6.477 0.903 1.00 90.69 87 GLU A C 1
ATOM 707 O O . GLU A 1 87 ? 3.605 7.527 1.136 1.00 90.69 87 GLU A O 1
ATOM 712 N N . LEU A 1 88 ? 3.715 5.277 1.246 1.00 89.75 88 LEU A N 1
ATOM 713 C CA . LEU A 1 88 ? 2.485 5.094 2.031 1.00 89.75 88 LEU A CA 1
ATOM 714 C C . LEU A 1 88 ? 2.583 5.789 3.392 1.00 89.75 88 LEU A C 1
ATOM 716 O O . LEU A 1 88 ? 1.666 6.496 3.794 1.00 89.75 88 LEU A O 1
ATOM 720 N N . GLU A 1 89 ? 3.711 5.655 4.091 1.00 87.38 89 GLU A N 1
ATOM 721 C CA . GLU A 1 89 ? 3.886 6.300 5.396 1.00 87.38 89 GLU A CA 1
ATOM 722 C C . GLU A 1 89 ? 3.870 7.833 5.296 1.00 87.38 89 GLU A C 1
ATOM 724 O O . GLU A 1 89 ? 3.336 8.533 6.160 1.00 87.38 89 GLU A O 1
ATOM 729 N N . LYS A 1 90 ? 4.447 8.378 4.221 1.00 85.25 90 LYS A N 1
ATOM 730 C CA . LYS A 1 90 ? 4.457 9.823 3.963 1.00 85.25 90 LYS A CA 1
ATOM 731 C C . LYS A 1 90 ? 3.078 10.341 3.566 1.00 85.25 90 LYS A C 1
ATOM 733 O O . LYS A 1 90 ? 2.732 11.451 3.974 1.00 85.25 90 LYS A O 1
ATOM 738 N N . SER A 1 91 ? 2.301 9.577 2.797 1.00 76.88 91 SER A N 1
ATOM 739 C CA . SER A 1 91 ? 0.999 10.021 2.291 1.00 76.88 91 SER A CA 1
ATOM 740 C C . SER A 1 91 ? -0.060 10.158 3.375 1.00 76.88 91 SER A C 1
ATOM 742 O O . SER A 1 91 ? -0.915 11.030 3.237 1.00 76.88 91 SER A O 1
ATOM 744 N N . PHE A 1 92 ? 0.040 9.413 4.484 1.00 74.75 92 PHE A N 1
ATOM 745 C CA . PHE A 1 92 ? -0.863 9.589 5.632 1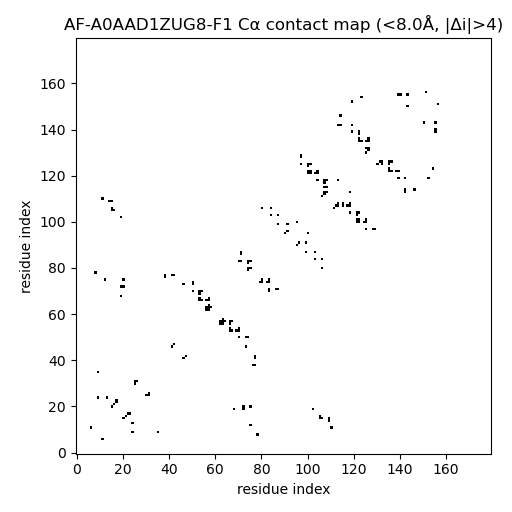.00 74.75 92 PHE A CA 1
ATOM 746 C C . PHE A 1 92 ? -0.836 11.014 6.202 1.00 74.75 92 PHE A C 1
ATOM 748 O O . PHE A 1 92 ? -1.820 11.464 6.781 1.00 74.75 92 PHE A O 1
ATOM 755 N N . LYS A 1 93 ? 0.256 11.766 5.999 1.00 73.25 93 LYS A N 1
ATOM 756 C CA . LYS A 1 93 ? 0.338 13.187 6.383 1.00 73.25 93 LYS A CA 1
ATOM 757 C C . LYS A 1 93 ? -0.489 14.105 5.481 1.00 73.25 93 LYS A C 1
ATOM 759 O O . LYS A 1 93 ? -0.823 15.210 5.890 1.00 73.25 93 LYS A O 1
ATOM 764 N N . ILE A 1 94 ? -0.754 13.672 4.251 1.00 68.50 94 ILE A N 1
ATOM 765 C CA . ILE A 1 94 ? -1.487 14.428 3.231 1.00 68.50 94 ILE A CA 1
ATOM 766 C C . ILE A 1 94 ? -2.971 14.067 3.296 1.00 68.50 94 ILE A C 1
ATOM 768 O O . ILE A 1 94 ? -3.833 14.941 3.278 1.00 68.50 94 ILE A O 1
ATOM 772 N N . SER A 1 95 ? -3.274 12.773 3.360 1.00 69.19 95 SER A N 1
ATOM 773 C CA . SER A 1 95 ? -4.635 12.261 3.406 1.00 69.19 95 SER A CA 1
ATOM 774 C C . SER A 1 95 ? -4.617 10.878 4.025 1.00 69.19 95 SER A C 1
ATOM 776 O O . SER A 1 95 ? -3.936 9.992 3.526 1.00 69.19 95 SER A O 1
ATOM 778 N N . ASP A 1 96 ? -5.367 10.685 5.100 1.00 74.75 96 ASP A N 1
ATOM 779 C CA . ASP A 1 96 ? -5.399 9.419 5.815 1.00 74.75 96 ASP A CA 1
ATOM 780 C C . ASP A 1 96 ? -6.668 8.643 5.422 1.00 74.75 96 ASP A C 1
ATOM 782 O O . ASP A 1 96 ? -7.709 8.693 6.087 1.00 74.75 96 ASP A O 1
ATOM 786 N N . THR A 1 97 ? -6.607 7.979 4.264 1.00 84.38 97 THR A N 1
ATOM 787 C CA . THR A 1 97 ? -7.745 7.251 3.679 1.00 84.38 97 THR A CA 1
ATOM 788 C C . THR A 1 97 ? -7.717 5.766 4.023 1.00 84.38 97 THR A C 1
ATOM 790 O O . THR A 1 97 ? -6.662 5.141 4.139 1.00 84.38 97 THR A O 1
ATOM 793 N N . VAL A 1 98 ? -8.906 5.160 4.096 1.00 88.00 98 VAL A N 1
ATOM 794 C CA . VAL A 1 98 ? -9.061 3.703 4.258 1.00 88.00 98 VAL A CA 1
ATOM 795 C C . VAL A 1 98 ? -8.348 2.937 3.136 1.00 88.00 98 VAL A C 1
ATOM 797 O O . VAL A 1 98 ? -7.790 1.870 3.381 1.00 88.00 98 VAL A O 1
ATOM 800 N N . LEU A 1 99 ? -8.318 3.484 1.915 1.00 86.81 99 LEU A N 1
ATOM 801 C CA . LEU A 1 99 ? -7.623 2.875 0.781 1.00 86.81 99 LEU A CA 1
ATOM 802 C C . LEU A 1 99 ? -6.113 2.746 1.035 1.00 86.81 99 LEU A C 1
ATOM 804 O O . LEU A 1 99 ? -5.566 1.659 0.857 1.00 86.81 99 LEU A O 1
ATOM 808 N N . GLN A 1 100 ? -5.456 3.807 1.512 1.00 88.94 100 GLN A N 1
ATOM 809 C CA . GLN A 1 100 ? -4.024 3.774 1.834 1.00 88.94 100 GLN A CA 1
ATOM 810 C C . GLN A 1 100 ? -3.710 2.763 2.944 1.00 88.94 100 GLN A C 1
ATOM 812 O O . GLN A 1 100 ? -2.751 1.997 2.833 1.00 88.94 100 GLN A O 1
ATOM 817 N N . LEU A 1 101 ? -4.549 2.688 3.982 1.00 90.69 101 LEU A N 1
ATOM 818 C CA . LEU A 1 101 ? -4.392 1.680 5.034 1.00 90.69 101 LEU A CA 1
ATOM 819 C C . LEU A 1 101 ? -4.534 0.253 4.482 1.00 90.69 101 LEU A C 1
ATOM 821 O O . LEU A 1 101 ? -3.718 -0.612 4.800 1.00 90.69 101 LEU A O 1
ATOM 825 N N . ARG A 1 102 ? -5.519 0.007 3.606 1.00 91.25 102 ARG A N 1
ATOM 826 C CA . ARG A 1 102 ? -5.704 -1.295 2.940 1.00 91.25 102 ARG A CA 1
ATOM 827 C C . ARG A 1 102 ? -4.510 -1.658 2.054 1.00 91.25 102 ARG A C 1
ATOM 829 O O . ARG A 1 102 ? -4.081 -2.809 2.076 1.00 91.25 102 ARG A O 1
ATOM 836 N N . MET A 1 103 ? -3.942 -0.700 1.314 1.00 91.44 103 MET A N 1
ATOM 837 C CA . MET A 1 103 ? -2.714 -0.904 0.530 1.00 91.44 103 MET A CA 1
ATOM 838 C C . MET A 1 103 ? -1.540 -1.312 1.421 1.00 91.44 103 MET A C 1
ATOM 840 O O . MET A 1 103 ? -0.878 -2.313 1.153 1.00 91.44 103 MET A O 1
ATOM 844 N N . LYS A 1 104 ? -1.311 -0.573 2.512 1.00 91.62 104 LYS A N 1
ATOM 845 C CA . LYS A 1 104 ? -0.244 -0.867 3.474 1.00 91.62 104 LYS A CA 1
ATOM 846 C C . LYS A 1 104 ? -0.417 -2.245 4.109 1.00 91.62 104 LYS A C 1
ATOM 848 O O . LYS A 1 104 ? 0.548 -3.006 4.152 1.00 91.62 104 LYS A O 1
ATOM 853 N N . ALA A 1 105 ? -1.630 -2.592 4.539 1.00 91.69 105 ALA A N 1
ATOM 854 C CA . ALA A 1 105 ? -1.931 -3.906 5.097 1.00 91.69 105 ALA A CA 1
ATOM 855 C C . ALA A 1 105 ? -1.658 -5.031 4.085 1.00 91.69 105 ALA A C 1
ATOM 857 O O . ALA A 1 105 ? -0.956 -5.983 4.415 1.00 91.69 105 ALA A O 1
ATOM 858 N N . ALA A 1 106 ? -2.114 -4.889 2.836 1.00 91.00 106 ALA A N 1
ATOM 859 C CA . ALA A 1 106 ? -1.874 -5.880 1.787 1.00 91.00 106 ALA A CA 1
ATOM 860 C C . ALA A 1 106 ? -0.374 -6.086 1.507 1.00 91.00 106 ALA A C 1
ATOM 862 O O . ALA A 1 106 ? 0.079 -7.220 1.363 1.00 91.00 106 ALA A O 1
ATOM 863 N N . LEU A 1 107 ? 0.420 -5.009 1.477 1.00 91.19 107 LEU A N 1
ATOM 864 C CA . LEU A 1 107 ? 1.870 -5.107 1.295 1.00 91.19 107 LEU A CA 1
ATOM 865 C C . LEU A 1 107 ? 2.574 -5.745 2.494 1.00 91.19 107 LEU A C 1
ATOM 867 O O . LEU A 1 107 ? 3.449 -6.593 2.316 1.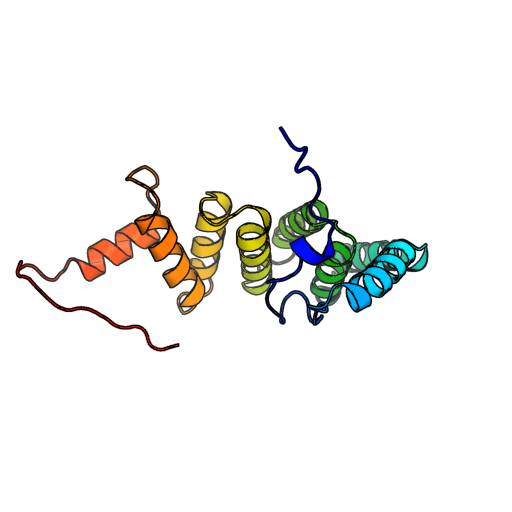00 91.19 107 LEU A O 1
ATOM 871 N N . LEU A 1 108 ? 2.201 -5.364 3.715 1.00 90.12 108 LEU A N 1
ATOM 872 C CA . LEU A 1 108 ? 2.776 -5.938 4.929 1.00 90.12 108 LEU A CA 1
ATOM 873 C C . LEU A 1 108 ? 2.431 -7.425 5.062 1.00 90.12 108 LEU A C 1
ATOM 875 O O . LEU A 1 108 ? 3.330 -8.224 5.314 1.00 90.12 108 LEU A O 1
ATOM 879 N N . GLU A 1 109 ? 1.176 -7.809 4.831 1.00 89.12 109 GLU A N 1
ATOM 880 C CA . GLU A 1 109 ? 0.737 -9.208 4.860 1.00 89.12 109 GLU A CA 1
ATOM 881 C C . GLU A 1 109 ? 1.518 -10.052 3.848 1.00 89.12 109 GLU A C 1
ATOM 883 O O . GLU A 1 109 ? 2.017 -11.127 4.185 1.00 89.12 109 GLU A O 1
ATOM 888 N N . HIS A 1 110 ? 1.678 -9.533 2.629 1.00 87.69 110 HIS A N 1
ATOM 889 C CA . HIS A 1 110 ? 2.300 -10.259 1.528 1.00 87.69 110 HIS A CA 1
ATOM 890 C C . HIS A 1 110 ? 3.823 -10.384 1.656 1.00 87.69 110 HIS A C 1
ATOM 892 O O . HIS A 1 110 ? 4.380 -11.460 1.446 1.00 87.69 110 HIS A O 1
ATOM 898 N N . PHE A 1 111 ? 4.513 -9.295 2.008 1.00 83.88 111 PHE A N 1
ATOM 899 C CA . PHE A 1 111 ? 5.982 -9.247 2.001 1.00 83.88 111 PHE A CA 1
ATOM 900 C C . PHE A 1 111 ? 6.625 -9.410 3.380 1.00 83.88 111 PHE A C 1
ATOM 902 O O . PHE A 1 111 ? 7.769 -9.854 3.460 1.00 83.88 111 PHE A O 1
ATOM 909 N N . SER A 1 112 ? 5.925 -9.049 4.459 1.00 78.25 112 SER A N 1
ATOM 910 C CA . SER A 1 112 ? 6.442 -9.137 5.836 1.00 78.25 112 SER A CA 1
ATOM 911 C C . SER A 1 112 ? 5.836 -10.292 6.640 1.00 78.25 112 SER A C 1
ATOM 913 O O . SER A 1 112 ? 6.317 -10.579 7.735 1.00 78.25 112 SER A O 1
ATOM 915 N N . GLY A 1 113 ? 4.821 -10.972 6.099 1.00 70.50 113 GLY A N 1
ATOM 916 C CA . GLY A 1 113 ? 4.126 -12.073 6.758 1.00 70.50 113 GLY A CA 1
ATOM 917 C C . GLY A 1 113 ? 3.062 -11.615 7.760 1.00 70.50 113 GLY A C 1
ATOM 918 O O . GLY A 1 113 ? 2.955 -10.444 8.117 1.00 70.50 113 GLY A O 1
ATOM 919 N N . ILE A 1 114 ? 2.253 -12.579 8.210 1.00 65.31 114 ILE A N 1
ATOM 920 C CA . ILE A 1 114 ? 1.007 -12.325 8.949 1.00 65.31 114 ILE A CA 1
ATOM 921 C C . ILE A 1 114 ? 1.213 -11.998 10.444 1.00 65.31 114 ILE A C 1
ATOM 923 O O . ILE A 1 114 ? 0.358 -11.366 11.043 1.00 65.31 114 ILE A O 1
ATOM 927 N N . ASN A 1 115 ? 2.355 -12.342 11.047 1.00 62.44 115 ASN A N 1
ATOM 928 C CA . ASN A 1 115 ? 2.632 -12.075 12.470 1.00 62.44 115 ASN A CA 1
ATOM 929 C C . ASN A 1 115 ? 3.456 -10.790 12.645 1.00 62.44 115 ASN A C 1
ATOM 931 O O . ASN A 1 115 ? 4.569 -10.808 13.171 1.00 62.44 115 ASN A O 1
ATOM 935 N N . ASN A 1 116 ? 2.948 -9.673 12.129 1.00 72.56 116 ASN A N 1
ATOM 936 C CA . ASN A 1 116 ? 3.633 -8.386 12.192 1.00 72.56 116 ASN A CA 1
ATOM 937 C C . ASN A 1 116 ? 2.797 -7.392 13.002 1.00 72.56 116 ASN A C 1
ATOM 939 O O . ASN A 1 116 ? 1.685 -7.059 12.606 1.00 72.56 116 ASN A O 1
ATOM 943 N N . LEU A 1 117 ? 3.355 -6.858 14.094 1.00 80.38 117 LEU A N 1
ATOM 944 C CA . LEU A 1 117 ? 2.685 -5.855 14.932 1.00 80.38 117 LEU A CA 1
ATOM 945 C C . LEU A 1 117 ? 2.161 -4.664 14.110 1.00 80.38 117 LEU A C 1
ATOM 947 O O . LEU A 1 117 ? 1.040 -4.214 14.321 1.00 80.38 117 LEU A O 1
ATOM 951 N N . LYS A 1 118 ? 2.933 -4.199 13.116 1.00 84.38 118 LYS A N 1
ATOM 952 C CA . LYS A 1 118 ? 2.525 -3.100 12.224 1.00 84.38 118 LYS A CA 1
ATOM 953 C C . LYS A 1 118 ? 1.306 -3.463 11.380 1.00 84.38 118 LYS A C 1
ATOM 955 O O . LYS A 1 118 ? 0.534 -2.579 11.020 1.00 84.38 118 LYS A O 1
ATOM 960 N N . LEU A 1 119 ? 1.154 -4.741 11.038 1.00 87.69 119 LEU A N 1
ATOM 961 C CA . LEU A 1 119 ? 0.016 -5.240 10.279 1.00 87.69 119 LEU A CA 1
ATOM 962 C C . LEU A 1 119 ? -1.239 -5.319 11.160 1.00 87.69 119 LEU A C 1
ATOM 964 O O . LEU A 1 119 ? -2.297 -4.887 10.708 1.00 87.69 119 LEU A O 1
ATOM 968 N N . CYS A 1 120 ? -1.114 -5.761 12.418 1.00 85.94 120 CYS A N 1
ATOM 969 C CA . CYS A 1 120 ? -2.207 -5.689 13.394 1.00 85.94 120 CYS A CA 1
ATOM 970 C C . CYS A 1 120 ? -2.702 -4.247 13.548 1.00 85.94 120 CYS A C 1
ATOM 972 O O . CYS A 1 120 ? -3.883 -3.984 13.336 1.00 85.94 120 CYS A O 1
ATOM 974 N N . THR A 1 121 ? -1.792 -3.298 13.800 1.00 88.00 121 THR A N 1
ATOM 975 C CA . THR A 1 121 ? -2.140 -1.871 13.901 1.00 88.00 121 THR A CA 1
ATOM 976 C C . THR A 1 121 ? -2.814 -1.355 12.628 1.00 88.00 121 THR A C 1
ATOM 978 O O . THR A 1 121 ? -3.810 -0.646 12.715 1.00 88.00 121 THR A O 1
ATOM 981 N N . CYS A 1 122 ? -2.349 -1.759 11.436 1.00 89.94 122 CYS A N 1
ATOM 982 C CA . CYS A 1 122 ? -3.021 -1.378 10.189 1.00 89.94 122 CYS A CA 1
ATOM 983 C C . CYS A 1 122 ? -4.468 -1.878 10.132 1.00 89.94 122 CYS A C 1
ATOM 985 O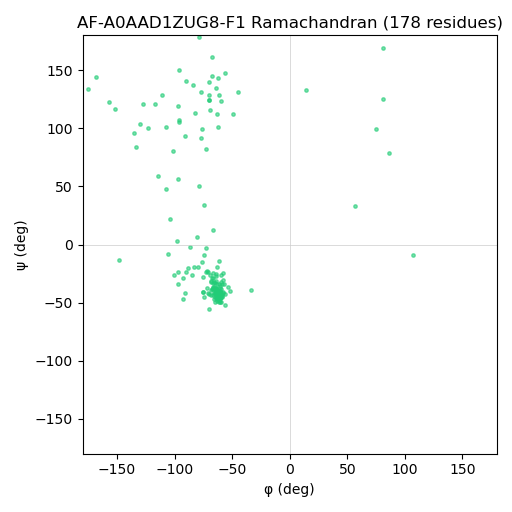 O . CYS A 1 122 ? -5.351 -1.116 9.749 1.00 89.94 122 CYS A O 1
ATOM 987 N N . PHE A 1 123 ? -4.735 -3.133 10.501 1.00 91.06 123 PHE A N 1
ATOM 988 C CA . PHE A 1 123 ? -6.101 -3.657 10.496 1.00 91.06 123 PHE A CA 1
ATOM 989 C C . PHE A 1 123 ? -6.996 -2.978 11.537 1.00 91.06 123 PHE A C 1
ATOM 991 O O . PHE A 1 123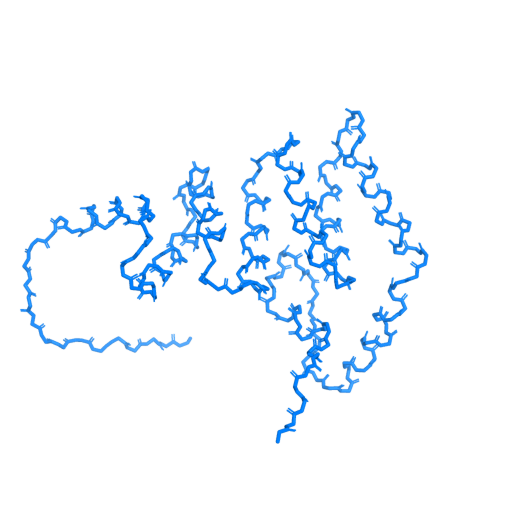 ? -8.161 -2.707 11.242 1.00 91.06 123 PHE A O 1
ATOM 998 N N . GLU A 1 124 ? -6.457 -2.642 12.708 1.00 90.25 124 GLU A N 1
ATOM 999 C CA . GLU A 1 124 ? -7.176 -1.861 13.717 1.00 90.25 124 GLU A CA 1
ATOM 1000 C C . GLU A 1 124 ? -7.524 -0.458 13.211 1.00 90.25 124 GLU A C 1
ATOM 1002 O O . GLU A 1 124 ? -8.669 -0.026 13.331 1.00 90.25 124 GLU A O 1
ATOM 1007 N N . ASP A 1 125 ? -6.572 0.244 12.594 1.00 91.12 125 ASP A N 1
ATOM 1008 C CA . ASP A 1 125 ? -6.800 1.585 12.054 1.00 91.12 125 ASP A CA 1
ATOM 1009 C C . ASP A 1 125 ? -7.790 1.574 10.880 1.00 91.12 125 ASP A C 1
ATOM 1011 O O . ASP A 1 125 ? -8.588 2.504 10.739 1.00 91.12 125 ASP A O 1
ATOM 1015 N N . ILE A 1 126 ? -7.816 0.498 10.080 1.00 91.94 126 ILE A N 1
ATOM 1016 C CA . ILE A 1 126 ? -8.868 0.288 9.076 1.00 91.94 126 ILE A CA 1
ATOM 1017 C C . ILE A 1 126 ? -10.230 0.185 9.761 1.00 91.94 126 ILE A C 1
ATOM 1019 O O . ILE A 1 126 ? -11.147 0.882 9.344 1.00 91.94 126 ILE A O 1
ATOM 1023 N N . LEU A 1 127 ? -10.375 -0.637 10.806 1.00 90.94 127 LEU A N 1
ATOM 1024 C CA . LEU A 1 127 ? -11.657 -0.828 11.498 1.00 90.94 127 LEU A CA 1
ATOM 1025 C C . LEU A 1 127 ? -12.138 0.427 12.230 1.00 90.94 127 LEU A C 1
ATOM 1027 O O . LEU A 1 127 ? -13.338 0.683 12.264 1.00 90.94 127 LEU A O 1
ATOM 1031 N N . LYS A 1 128 ? -11.228 1.247 12.769 1.00 90.75 128 LYS A N 1
ATOM 1032 C CA . LYS A 1 128 ? -11.585 2.545 13.367 1.00 90.75 128 LYS A CA 1
ATOM 1033 C C . LYS A 1 128 ? -12.253 3.482 12.357 1.00 90.75 128 LYS A C 1
ATOM 1035 O O . LYS A 1 128 ? -13.094 4.289 12.740 1.00 90.75 128 LYS A O 1
ATOM 1040 N N . LYS A 1 129 ? -11.879 3.391 11.077 1.00 91.06 129 LYS A N 1
ATOM 1041 C CA . LYS A 1 129 ? -12.403 4.246 9.997 1.00 91.06 129 LYS A CA 1
ATOM 1042 C C . LYS A 1 129 ? -13.534 3.624 9.203 1.00 91.06 129 LYS A C 1
ATOM 1044 O O . LYS A 1 129 ? -14.414 4.330 8.724 1.00 91.06 129 LYS A O 1
ATOM 1049 N N . ASP A 1 130 ? -13.478 2.316 9.042 1.00 91.69 130 ASP A N 1
ATOM 1050 C CA . ASP A 1 130 ? -14.465 1.499 8.364 1.00 91.69 130 ASP A CA 1
ATOM 1051 C C . ASP A 1 130 ? -14.770 0.269 9.233 1.00 91.69 130 ASP A C 1
ATOM 1053 O O . ASP A 1 130 ? -14.207 -0.813 9.018 1.00 91.69 130 ASP A O 1
ATOM 1057 N N . PRO A 1 131 ? -15.687 0.417 10.208 1.00 88.75 131 PRO A N 1
ATOM 1058 C CA . PRO A 1 131 ? -16.086 -0.675 11.093 1.00 88.75 131 PRO A CA 1
ATOM 1059 C C . PRO A 1 131 ? -16.730 -1.857 10.357 1.00 88.75 131 PRO A C 1
ATOM 1061 O O . PRO A 1 131 ? -16.870 -2.934 10.931 1.00 88.75 131 PRO A O 1
ATOM 1064 N N . THR A 1 132 ? -17.126 -1.679 9.090 1.00 89.81 132 THR A N 1
ATOM 1065 C CA . THR A 1 132 ? -17.762 -2.722 8.271 1.00 89.81 132 THR A CA 1
ATOM 1066 C C . THR A 1 132 ? -16.758 -3.619 7.545 1.00 89.81 132 THR A C 1
ATOM 1068 O O . THR A 1 132 ? -17.151 -4.579 6.877 1.00 89.81 132 THR A O 1
ATOM 1071 N N . CYS A 1 133 ? -15.453 -3.350 7.675 1.00 90.12 133 CYS A N 1
ATOM 1072 C CA . CYS A 1 133 ? -14.405 -4.091 6.983 1.00 90.12 133 CYS A CA 1
ATOM 1073 C C . CYS A 1 133 ? -14.203 -5.504 7.566 1.00 90.12 133 CYS A C 1
ATOM 1075 O O . CYS A 1 133 ? -13.282 -5.770 8.341 1.00 90.12 133 CYS A O 1
ATOM 1077 N N . SER A 1 134 ? -15.043 -6.445 7.134 1.00 89.69 134 SER A N 1
ATOM 1078 C CA . SER A 1 134 ? -15.005 -7.851 7.559 1.00 89.69 134 SER A CA 1
ATOM 1079 C C . SER A 1 134 ? -13.664 -8.535 7.280 1.00 89.69 134 SER A C 1
ATOM 1081 O O . SER A 1 134 ? -13.249 -9.406 8.040 1.00 89.69 134 SER A O 1
ATOM 1083 N N . ASN A 1 135 ? -12.954 -8.117 6.225 1.00 90.19 135 ASN A N 1
ATOM 1084 C CA . ASN A 1 135 ? -11.626 -8.631 5.903 1.00 90.19 135 ASN A CA 1
ATOM 1085 C C . ASN A 1 135 ? -10.602 -8.313 7.007 1.00 90.19 135 ASN A C 1
ATOM 1087 O O . ASN A 1 135 ? -9.929 -9.230 7.475 1.00 90.19 135 ASN A O 1
ATOM 1091 N N . SER A 1 136 ? -10.533 -7.057 7.467 1.00 90.25 136 SER A N 1
ATOM 1092 C CA . SER A 1 136 ? -9.636 -6.644 8.557 1.00 90.25 136 SER A CA 1
ATOM 1093 C C . SER A 1 136 ? -9.956 -7.373 9.858 1.00 90.25 136 SER A C 1
ATOM 1095 O O . SER A 1 136 ? -9.051 -7.877 10.522 1.00 90.25 136 SER A O 1
ATOM 1097 N N . LEU A 1 137 ? -11.245 -7.499 10.190 1.00 89.50 137 LEU A N 1
ATOM 1098 C CA . LEU A 1 137 ? -11.690 -8.233 11.374 1.00 89.50 137 LEU A CA 1
ATOM 1099 C C . LEU A 1 137 ? -11.276 -9.710 11.311 1.00 89.50 137 LEU A C 1
ATOM 1101 O O . LEU A 1 137 ? -10.661 -10.223 12.243 1.00 89.50 137 LEU A O 1
ATOM 1105 N N . ALA A 1 138 ? -11.552 -10.385 10.192 1.00 88.62 138 ALA A N 1
ATOM 1106 C CA . ALA A 1 138 ? -11.187 -11.786 10.006 1.00 88.62 138 ALA A CA 1
ATOM 1107 C C . ALA A 1 138 ? -9.668 -12.005 10.118 1.00 88.62 138 ALA A C 1
ATOM 1109 O O . ALA A 1 138 ? -9.225 -13.000 10.692 1.00 88.62 138 ALA A O 1
ATOM 1110 N N . ARG A 1 139 ? -8.856 -11.075 9.600 1.00 88.44 139 ARG A N 1
ATOM 1111 C CA . ARG A 1 139 ? -7.392 -11.141 9.706 1.00 88.44 139 ARG A CA 1
ATOM 1112 C C . ARG A 1 139 ? -6.893 -10.978 11.138 1.00 88.44 139 ARG A C 1
ATOM 1114 O O . ARG A 1 139 ? -6.051 -11.772 11.551 1.00 88.44 139 ARG A O 1
ATOM 1121 N N . LEU A 1 140 ? -7.444 -10.035 11.902 1.00 86.81 140 LEU A N 1
ATOM 1122 C CA . LEU A 1 140 ? -7.110 -9.860 13.320 1.00 86.81 140 LEU A CA 1
ATOM 1123 C C . LEU A 1 140 ? -7.443 -11.105 14.152 1.00 86.81 140 LEU A C 1
ATOM 1125 O O . LEU A 1 140 ? -6.626 -11.528 14.968 1.00 86.81 140 LEU A O 1
ATOM 1129 N N . VAL A 1 141 ? -8.588 -11.748 13.897 1.00 84.50 141 VAL A N 1
ATOM 1130 C CA . VAL A 1 141 ? -8.959 -13.013 14.558 1.00 84.50 141 VAL A CA 1
ATOM 1131 C C . VAL A 1 141 ? -7.940 -14.115 14.257 1.00 84.50 141 VAL A C 1
ATOM 1133 O O . VAL A 1 141 ? -7.483 -14.801 15.170 1.00 84.50 141 VAL A O 1
ATOM 1136 N N . VAL A 1 142 ? -7.533 -14.271 12.992 1.00 84.19 142 VAL A N 1
ATOM 1137 C CA . VAL A 1 142 ? -6.527 -15.275 12.597 1.00 84.19 142 VAL A CA 1
ATOM 1138 C C . VAL A 1 142 ? -5.172 -15.011 13.257 1.00 84.19 142 VAL A C 1
ATOM 1140 O O . VAL A 1 142 ? -4.508 -15.960 13.673 1.00 84.19 142 VAL A O 1
ATOM 1143 N N . MET A 1 143 ? -4.749 -13.750 13.358 1.00 81.19 143 MET A N 1
ATOM 1144 C CA . MET A 1 143 ? -3.498 -13.380 14.032 1.00 81.19 143 MET A CA 1
ATOM 1145 C C . MET A 1 143 ? -3.548 -13.715 15.518 1.00 81.19 143 MET A C 1
ATOM 1147 O O . MET A 1 143 ? -2.643 -14.371 16.024 1.00 81.19 143 MET A O 1
ATOM 1151 N N . HIS A 1 144 ? -4.645 -13.365 16.189 1.00 77.69 144 HIS A N 1
ATOM 1152 C CA . HIS A 1 144 ? -4.837 -13.674 17.601 1.00 77.69 144 HIS A CA 1
ATOM 1153 C C . HIS A 1 144 ? -4.816 -15.181 17.886 1.00 77.69 144 HIS A C 1
ATOM 1155 O O . HIS A 1 144 ? -4.204 -15.619 18.850 1.00 77.69 144 HIS A O 1
ATOM 1161 N N . GLN A 1 145 ? -5.427 -15.996 17.022 1.00 76.06 145 GLN A N 1
ATOM 1162 C CA . GLN A 1 145 ? -5.412 -17.458 17.168 1.00 76.06 145 GLN A CA 1
ATOM 1163 C C . GLN A 1 145 ? -4.017 -18.076 16.983 1.00 76.06 145 GLN A C 1
ATOM 1165 O O . GLN A 1 145 ? -3.764 -19.184 17.459 1.00 76.06 145 GLN A O 1
ATOM 1170 N N . ARG A 1 146 ? -3.123 -17.401 16.252 1.00 71.56 146 ARG A N 1
ATOM 1171 C CA . ARG A 1 146 ? -1.763 -17.881 15.961 1.00 71.56 146 ARG A CA 1
ATOM 1172 C C . ARG A 1 146 ? -0.735 -17.388 16.974 1.00 71.56 146 ARG A C 1
ATOM 1174 O O . ARG A 1 146 ? 0.240 -18.101 17.218 1.00 71.56 146 ARG A O 1
ATOM 1181 N N . ASP A 1 147 ? -0.958 -16.225 17.573 1.00 62.62 147 ASP A N 1
ATOM 1182 C CA . ASP A 1 147 ? -0.121 -15.700 18.645 1.00 62.62 147 ASP A CA 1
ATOM 1183 C C . ASP A 1 147 ? -0.535 -16.318 19.990 1.00 62.62 147 ASP A C 1
ATOM 1185 O O . ASP A 1 147 ? -1.611 -16.073 20.528 1.00 62.62 147 ASP A O 1
ATOM 1189 N N . LYS A 1 148 ? 0.353 -17.128 2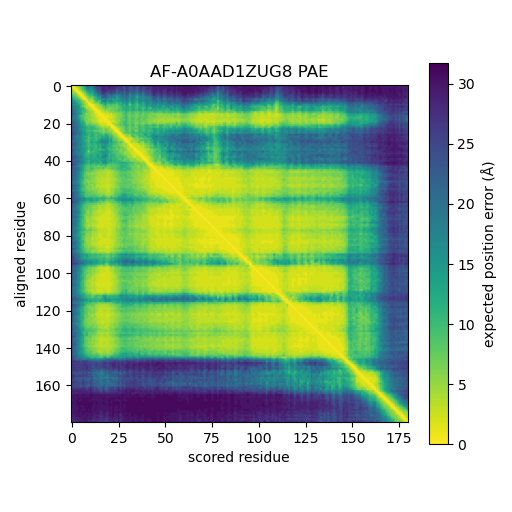0.581 1.00 52.06 148 LYS A N 1
ATOM 1190 C CA . LYS A 1 148 ? 0.259 -17.471 22.012 1.00 52.06 148 LYS A CA 1
ATOM 1191 C C . LYS A 1 148 ? 0.261 -16.169 22.837 1.00 52.06 148 LYS A C 1
ATOM 1193 O O . LYS A 1 148 ? 0.904 -15.209 22.416 1.00 52.06 148 LYS A O 1
ATOM 1198 N N . PRO A 1 149 ? -0.434 -16.115 23.988 1.00 45.28 149 PRO A N 1
ATOM 1199 C CA . PRO A 1 149 ? -0.926 -14.869 24.575 1.00 45.28 149 PRO A CA 1
ATOM 1200 C C . PRO A 1 149 ? 0.226 -13.928 24.937 1.00 45.28 149 PRO A C 1
ATOM 1202 O O . PRO A 1 149 ? 0.895 -14.120 25.949 1.00 45.28 149 PRO A O 1
ATOM 1205 N N . ALA A 1 150 ? 0.473 -12.927 24.092 1.00 46.28 150 ALA A N 1
ATOM 1206 C CA . ALA A 1 150 ? 1.457 -11.881 24.367 1.00 46.28 150 ALA A CA 1
ATOM 1207 C C . ALA A 1 150 ? 1.105 -10.509 23.771 1.00 46.28 150 ALA A C 1
ATOM 1209 O O . ALA A 1 150 ? 1.703 -9.514 24.179 1.00 46.28 150 ALA A O 1
ATOM 1210 N N . HIS A 1 151 ? 0.134 -10.406 22.857 1.00 51.09 151 HIS A N 1
ATOM 1211 C CA . HIS A 1 151 ? -0.205 -9.130 22.224 1.00 51.09 151 HIS A CA 1
ATOM 1212 C C . HIS A 1 151 ? -1.713 -8.868 22.283 1.00 51.09 151 HIS A C 1
ATOM 1214 O O . HIS A 1 151 ? -2.514 -9.477 21.577 1.00 51.09 151 HIS A O 1
ATOM 1220 N N . HIS A 1 152 ? -2.085 -7.968 23.195 1.00 52.66 152 HIS A N 1
ATOM 1221 C CA . HIS A 1 152 ? -3.446 -7.497 23.416 1.00 52.66 152 HIS A CA 1
ATOM 1222 C C . HIS A 1 152 ? -3.822 -6.493 22.321 1.00 52.66 152 HIS A C 1
ATOM 1224 O O . HIS A 1 152 ? -3.564 -5.301 22.454 1.00 52.66 152 HIS A O 1
ATOM 1230 N N . SER A 1 153 ? -4.419 -6.973 21.231 1.00 57.72 153 SER A N 1
ATOM 1231 C CA . SER A 1 153 ? -5.252 -6.105 20.396 1.00 57.72 153 SER A CA 1
ATOM 1232 C C . SER A 1 153 ? -6.511 -5.769 21.194 1.00 57.72 153 SER A C 1
ATOM 1234 O O . SER A 1 153 ? -7.292 -6.666 21.520 1.00 57.72 153 SER A O 1
ATOM 1236 N N . GLU A 1 154 ? -6.707 -4.493 21.532 1.00 59.97 154 GLU A N 1
ATOM 1237 C CA . GLU A 1 154 ? -7.887 -4.024 22.275 1.00 59.97 154 GLU A CA 1
ATOM 1238 C C . GLU A 1 154 ? -9.185 -4.345 21.519 1.00 59.97 154 GLU A C 1
ATOM 1240 O O . GLU A 1 154 ? -10.190 -4.703 22.126 1.00 59.97 154 GLU A O 1
ATOM 1245 N N . ILE A 1 155 ? -9.155 -4.304 20.183 1.00 60.09 155 ILE A N 1
ATOM 1246 C CA . ILE A 1 155 ? -10.324 -4.596 19.342 1.00 60.09 155 ILE A CA 1
ATOM 1247 C C . ILE A 1 155 ? -10.688 -6.082 19.393 1.00 60.09 155 ILE A C 1
ATOM 1249 O O . ILE A 1 155 ? -11.867 -6.413 19.510 1.00 60.09 155 ILE A O 1
ATOM 1253 N N . VAL A 1 156 ? -9.701 -6.984 19.334 1.00 58.41 156 VAL A N 1
ATOM 1254 C CA . VAL A 1 156 ? -9.960 -8.429 19.462 1.00 58.41 156 VAL A CA 1
ATOM 1255 C C . VAL A 1 156 ? -10.449 -8.765 20.868 1.00 58.41 156 VAL A C 1
ATOM 1257 O O . VAL A 1 156 ? -11.353 -9.582 21.003 1.00 58.41 156 VAL A O 1
ATOM 1260 N N . PHE A 1 157 ? -9.912 -8.104 21.897 1.00 60.41 157 PHE A N 1
ATOM 1261 C CA . PHE A 1 157 ? -10.368 -8.262 23.277 1.00 60.41 157 PHE A CA 1
ATOM 1262 C C . PHE A 1 157 ? -11.833 -7.837 23.450 1.00 60.41 157 PHE A C 1
ATOM 1264 O O . PHE A 1 157 ? -12.621 -8.613 23.976 1.00 60.41 157 PHE A O 1
ATOM 1271 N N . ILE A 1 158 ? -12.230 -6.673 22.922 1.00 62.28 158 ILE A N 1
ATOM 1272 C CA . ILE A 1 158 ? -13.624 -6.198 22.970 1.00 62.28 158 ILE A CA 1
ATOM 1273 C C . ILE A 1 158 ? -14.557 -7.136 22.193 1.00 62.28 158 ILE A C 1
ATOM 1275 O O . ILE A 1 158 ? -15.641 -7.461 22.669 1.00 62.28 158 ILE A O 1
ATOM 1279 N N . TYR A 1 159 ? -14.154 -7.599 21.005 1.00 60.56 159 TYR A N 1
ATOM 1280 C CA . TYR A 1 159 ? -14.945 -8.576 20.251 1.00 60.56 159 TYR A CA 1
ATOM 1281 C C . TYR A 1 159 ? -15.065 -9.910 20.990 1.00 60.56 159 TYR A C 1
ATOM 1283 O O . TYR A 1 159 ? -16.131 -10.515 20.969 1.00 60.56 159 TYR A O 1
ATOM 1291 N N . TRP A 1 160 ? -14.001 -10.363 21.652 1.00 60.16 160 TRP A N 1
ATOM 1292 C CA . TRP A 1 160 ? -14.028 -11.569 22.468 1.00 60.16 160 TRP A CA 1
ATOM 1293 C C . TRP A 1 160 ? -14.949 -11.395 23.680 1.00 60.16 160 TRP A C 1
ATOM 1295 O O . TRP A 1 160 ? -15.828 -12.223 23.865 1.00 60.16 160 TRP A O 1
ATOM 1305 N N . GLU A 1 161 ? -14.862 -10.291 24.431 1.00 59.91 161 GLU A N 1
ATOM 1306 C CA . GLU A 1 161 ? -15.784 -9.987 25.540 1.00 59.91 161 GLU A CA 1
ATOM 1307 C C . GLU A 1 161 ? -17.250 -9.874 25.088 1.00 59.91 161 GLU A C 1
ATOM 1309 O O . GLU A 1 161 ? -18.148 -10.340 25.787 1.00 59.91 161 GLU A O 1
ATOM 1314 N N . LEU A 1 162 ? -17.512 -9.302 23.907 1.00 57.06 162 LEU A N 1
ATOM 1315 C CA . LEU A 1 162 ? -18.860 -9.236 23.328 1.00 57.06 162 LEU A CA 1
ATOM 1316 C C . LEU A 1 162 ? -19.390 -10.614 22.895 1.00 57.06 162 LEU A C 1
ATOM 1318 O O . LEU A 1 162 ? -20.599 -10.837 22.936 1.00 57.06 162 LEU A O 1
ATOM 1322 N N . MET A 1 163 ? -18.511 -11.530 22.478 1.00 54.94 163 MET A N 1
ATOM 1323 C CA . MET A 1 163 ? -18.870 -12.880 22.020 1.00 54.94 163 MET A CA 1
ATOM 1324 C C . MET A 1 163 ? -18.881 -13.924 23.153 1.00 54.94 163 MET A C 1
ATOM 1326 O O . MET A 1 163 ? -19.612 -14.908 23.049 1.00 54.94 163 MET A O 1
ATOM 1330 N N . ASP A 1 164 ? -18.154 -13.694 24.251 1.00 51.91 164 ASP A N 1
ATOM 1331 C CA . ASP A 1 164 ? -18.119 -14.534 25.464 1.00 51.91 164 ASP A CA 1
ATOM 1332 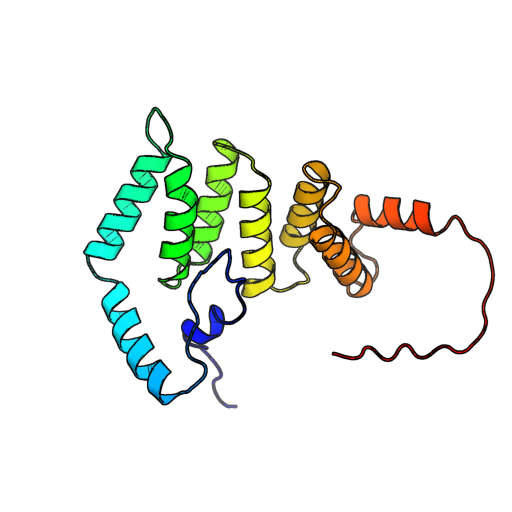C C . ASP A 1 164 ? -19.303 -14.282 26.417 1.00 51.91 164 ASP A C 1
ATOM 1334 O O . ASP A 1 164 ? -19.407 -14.889 27.485 1.00 51.91 164 ASP A O 1
ATOM 1338 N N . GLY A 1 165 ? -20.277 -13.465 26.009 1.00 42.31 165 GLY A N 1
ATOM 1339 C CA . GLY A 1 165 ? -21.564 -13.311 26.692 1.00 42.31 165 GLY A CA 1
ATOM 1340 C C . GLY A 1 165 ? -22.474 -14.551 26.672 1.00 42.31 165 GLY A C 1
ATOM 1341 O O . GLY A 1 165 ? -23.651 -14.427 27.011 1.00 42.31 165 GLY A O 1
ATOM 1342 N N . ASN A 1 166 ? -21.985 -15.734 26.283 1.00 38.22 166 ASN A N 1
ATOM 1343 C CA . ASN A 1 166 ? -22.762 -16.973 26.304 1.00 38.22 166 ASN A CA 1
ATOM 1344 C C . ASN A 1 166 ? -22.069 -18.055 27.154 1.00 38.22 166 ASN A C 1
ATOM 1346 O O . ASN A 1 166 ? -21.126 -18.702 26.689 1.00 38.22 166 ASN A O 1
ATOM 1350 N N . PRO A 1 167 ? -22.506 -18.270 28.408 1.00 43.00 167 PRO A N 1
ATOM 1351 C CA . PRO A 1 167 ? -21.910 -19.278 29.260 1.00 43.00 167 PRO A CA 1
ATOM 1352 C C . PRO A 1 167 ? -22.524 -20.659 28.974 1.00 43.00 167 PRO A C 1
ATOM 1354 O O . PRO A 1 167 ? -23.742 -20.809 28.951 1.00 43.00 167 PRO A O 1
ATOM 1357 N N . LEU A 1 168 ? -21.641 -21.670 28.923 1.00 36.59 168 LEU A N 1
ATOM 1358 C CA . LEU A 1 168 ? -21.903 -23.124 28.975 1.00 36.59 168 LEU A CA 1
ATOM 1359 C C . LEU A 1 168 ? -22.339 -23.723 27.615 1.00 36.59 168 LEU A C 1
ATOM 1361 O O . LEU A 1 168 ? -23.293 -23.279 27.003 1.00 36.59 168 LEU A O 1
ATOM 1365 N N . GLN A 1 169 ? -21.709 -24.760 27.054 1.00 34.56 169 GLN A N 1
ATOM 1366 C CA . GLN A 1 169 ? -21.218 -25.973 27.702 1.00 34.56 169 GLN A CA 1
ATOM 1367 C C . GLN A 1 169 ? -20.297 -26.759 26.745 1.00 34.56 169 GLN A C 1
ATOM 1369 O O . GLN A 1 169 ? -20.556 -26.855 25.547 1.00 34.56 169 GLN A O 1
ATOM 1374 N N . ARG A 1 170 ? -19.252 -27.390 27.299 1.00 46.12 170 ARG A N 1
ATOM 1375 C CA . ARG A 1 170 ? -18.550 -28.539 26.695 1.00 46.12 170 ARG A CA 1
ATOM 1376 C C . ARG A 1 170 ? -19.561 -29.561 26.156 1.00 46.12 170 ARG A C 1
ATOM 1378 O O . ARG A 1 170 ? -20.365 -30.035 26.950 1.00 46.12 170 ARG A O 1
ATOM 1385 N N . SER A 1 171 ? -19.400 -30.019 24.916 1.00 33.56 171 SER A N 1
ATOM 1386 C CA . SER A 1 171 ? -19.251 -31.449 24.593 1.00 33.56 171 SER A CA 1
ATOM 1387 C C . SER A 1 171 ? -18.969 -31.636 23.101 1.00 33.56 171 SER A C 1
ATOM 1389 O O . SER A 1 171 ? -19.620 -31.013 22.275 1.00 33.56 171 SER A O 1
ATOM 1391 N N . SER A 1 172 ? -17.973 -32.480 22.825 1.00 43.19 172 SER A N 1
ATOM 1392 C CA . SER A 1 172 ? -17.736 -33.316 21.634 1.00 43.19 172 SER A CA 1
ATOM 1393 C C . SER A 1 172 ? -18.523 -33.064 20.335 1.00 43.19 172 SER A C 1
ATOM 1395 O O . SER A 1 172 ? -19.748 -33.107 20.318 1.00 43.19 172 SER A O 1
ATOM 1397 N N . ASP A 1 173 ? -17.750 -33.042 19.244 1.00 39.16 173 ASP A N 1
ATOM 1398 C CA . ASP A 1 173 ? -18.137 -33.350 17.860 1.00 39.16 173 ASP A CA 1
ATOM 1399 C C . ASP A 1 173 ? -18.956 -32.309 17.098 1.00 39.16 173 ASP A C 1
ATOM 1401 O O . ASP A 1 173 ? -20.174 -32.339 17.148 1.00 39.16 173 ASP A O 1
ATOM 1405 N N . VAL A 1 174 ? -18.288 -31.517 16.244 1.00 33.25 174 VAL A N 1
ATOM 1406 C CA . VAL A 1 174 ? -18.742 -31.295 14.856 1.00 33.25 174 VAL A CA 1
ATOM 1407 C C . VAL A 1 174 ? -17.524 -30.997 13.971 1.00 33.25 174 VAL A C 1
ATOM 1409 O O . VAL A 1 174 ? -16.842 -29.987 14.142 1.00 33.25 174 VAL A O 1
ATOM 1412 N N . SER A 1 175 ? -17.251 -31.865 12.993 1.00 38.06 175 SER A N 1
ATOM 1413 C CA . SER A 1 175 ? -16.329 -31.570 11.895 1.00 38.06 175 SER A CA 1
ATOM 1414 C C . SER A 1 175 ? -16.949 -30.525 10.966 1.00 38.06 175 SER A C 1
ATOM 1416 O O . SER A 1 175 ? -18.020 -30.770 10.411 1.00 38.06 175 SER A O 1
ATOM 1418 N N . PHE A 1 176 ? -16.267 -29.409 10.719 1.00 33.66 176 PHE A N 1
ATOM 1419 C CA . PHE A 1 176 ? -16.610 -28.535 9.598 1.00 33.66 176 PHE A CA 1
ATOM 1420 C C . PHE A 1 176 ? -15.718 -28.872 8.401 1.00 33.66 176 PHE A C 1
ATOM 1422 O O . PHE A 1 176 ? -14.531 -28.552 8.380 1.00 33.66 176 PHE A O 1
ATOM 1429 N N . SER A 1 177 ? -16.302 -29.546 7.406 1.00 33.25 177 SER A N 1
ATOM 1430 C CA . SER A 1 177 ? -15.755 -29.568 6.048 1.00 33.25 177 SER A CA 1
ATOM 1431 C C . SER A 1 177 ? -15.941 -28.189 5.430 1.00 33.25 177 SER A C 1
ATOM 1433 O O . SER A 1 177 ? -17.060 -27.685 5.360 1.00 33.25 177 SER A O 1
ATOM 1435 N N . VAL A 1 178 ? -14.845 -27.596 4.966 1.00 32.44 178 VAL A N 1
ATOM 1436 C CA . VAL A 1 178 ? -14.869 -26.420 4.095 1.00 32.44 178 VAL A CA 1
ATOM 1437 C C . VAL A 1 178 ? -14.746 -26.937 2.667 1.00 32.44 178 VAL A C 1
ATOM 1439 O O . VAL A 1 178 ? -13.687 -27.422 2.270 1.00 32.44 178 VAL A O 1
ATOM 1442 N N . SER A 1 179 ? -15.842 -26.892 1.914 1.00 31.20 179 SER A N 1
ATOM 1443 C CA . SER A 1 179 ? -15.802 -27.069 0.463 1.00 31.20 179 SER A CA 1
ATOM 1444 C C . SER A 1 179 ? -15.293 -25.778 -0.180 1.00 31.20 179 SER A C 1
ATOM 1446 O O . SER A 1 179 ? -15.746 -24.695 0.190 1.00 31.20 179 SER A O 1
ATOM 1448 N N . LEU A 1 180 ? -14.309 -25.941 -1.076 1.00 41.09 180 LEU A N 1
ATOM 1449 C CA . LEU A 1 180 ? -13.699 -24.896 -1.906 1.00 41.09 180 LEU A CA 1
ATOM 1450 C C . LEU A 1 180 ? -14.718 -24.135 -2.761 1.00 41.09 180 LEU A C 1
ATOM 1452 O O . LEU A 1 180 ? -15.670 -24.787 -3.248 1.00 41.09 180 LEU A O 1
#

Organism: NCBI:txid56036

Secondary structure (DSSP, 8-state):
--------THHHHTT--TTTS------SHHHHHHHHHHHHHHTSHHHHHHHHHHHHHHSSSS--GGGHHHHHHHHTTTT-HHHHHHHHHHHTTT---HHHHHHHHHHHHHHH-S--HHHHHHHHHHHHH-TT-HHHHHHHHHHHHHS-S----HHHHHHHHHH-----------------

Nearest PDB structures (foldseek):
  6q6g-assembly1_Z  TM=5.570E-01  e=6.462E-02  Homo sapiens
  2pl2-assembly1_B  TM=6.784E-01  e=1.891E-01  Thermus thermophilus HB27
  4ga0-assembly1_A  TM=6.818E-01  e=3.746E-01  Homo sapiens
  8qvx-assembly1_B  TM=4.390E-01  e=2.535E-01  Homo sapiens
  4abn-assembly1_A  TM=4.528E-01  e=3.369E+00  Mus musculus

pLDDT: mean 73.45, std 18.45, range [31.2, 94.69]